Protein AF-A0A849W7Z6-F1 (afdb_monomer_lite)

Sequence (248 aa):
MQAETTIVISYNDYSCAWENYASALTIENSYRIGSNLAVYAARGRNSLTMAQVIHNGDWSCDPGAVENLRDGIVSRTGLTTNLLSAINPNTTVLDNVDLLILFGHDGFSFLQSGLNNIKAFLDRGGVIFADDCNANPNGTFASSWRSVIQSLYSVNFTDLTPDNPFFNTFYQLSGDNASFSSTGYGTEWGQNRLQGISVYTPTLEEGLQSWQVPEPASLVFLGMGILVSCCLFKKNVSYVSSKRFDKE

Radius of gyration: 23.51 Å; chains: 1; bounding box: 69×32×91 Å

Secondary structure (DSSP, 8-state):
--EEEEEEEESS-HHHHHTT-S-HHHHHHHHHHHHHHHHHHHTT-SEEEEEEBP-SS-TTSSTTHHHHHHHHHHHHH--EEEEPPPB-TTT---TT-SEEEEEESS-----HHHHHHHHHHHHTT-EEEEEETT--TTSHHHHHHHHHHHHHHS---EEPPTT-GGGGSSS---S--SS-SSSS---SS--PPPEEEEEE-S---TTS-----PPPTHHHHHHHHHHHHHHHS-S-------------

pLDDT: mean 81.25, std 22.68, range [29.19, 98.62]

Foldseek 3Di:
DDFAFFEKEALFQLLCLLLVVAPPLLVVLSLLLLLLLQLSLCLPPLEFEEAEEDWPAAFCPRVCNVVSSQVSNCVQPVRHYHYDYHDYLQPDACVRHSEYETEHAAATEHDPSSLVRVLVCVLQRRHYYYYYNQSDCPGNNVVNVQVSCCVNPVDGWDFDDQPRVSCQSADNASQALPDSDNRHNHGPRYSDGMTTGTDDHDDDPPPSDDDPRPPHCVVVVVVVVVVVVVVVPPDDDDDDDDDDDDDD

Structure (mmCIF, N/CA/C/O backbone):
data_AF-A0A849W7Z6-F1
#
_entry.id   AF-A0A849W7Z6-F1
#
loop_
_atom_site.group_PDB
_atom_site.id
_atom_site.type_symbol
_atom_site.label_atom_id
_atom_site.label_alt_id
_atom_site.label_comp_id
_atom_site.label_asym_id
_atom_site.label_entity_id
_atom_site.label_seq_id
_atom_site.pdbx_PDB_ins_code
_atom_site.Cartn_x
_atom_site.Cartn_y
_atom_site.Cartn_z
_atom_site.occupancy
_atom_site.B_iso_or_equiv
_atom_site.auth_seq_id
_atom_site.auth_comp_id
_atom_site.auth_asym_id
_atom_site.auth_atom_id
_atom_site.pdbx_PDB_model_num
ATOM 1 N N . MET A 1 1 ? -13.996 -20.147 9.262 1.00 36.97 1 MET A N 1
ATOM 2 C CA . MET A 1 1 ? -12.810 -19.267 9.262 1.00 36.97 1 MET A CA 1
ATOM 3 C C . MET A 1 1 ? -12.475 -18.986 7.809 1.00 36.97 1 MET A C 1
ATOM 5 O O . MET A 1 1 ? -12.213 -19.946 7.096 1.00 36.97 1 MET A O 1
ATOM 9 N N . GLN A 1 2 ? -12.591 -17.743 7.344 1.00 45.25 2 GLN A N 1
ATOM 10 C CA . GLN A 1 2 ? -12.105 -17.359 6.014 1.00 45.25 2 GLN A CA 1
ATOM 11 C C . GLN A 1 2 ? -10.745 -16.686 6.205 1.00 45.25 2 GLN A C 1
ATOM 13 O O . GLN A 1 2 ? -10.594 -15.840 7.080 1.00 45.25 2 GLN A O 1
ATOM 18 N N . ALA A 1 3 ? -9.744 -17.145 5.459 1.00 48.12 3 ALA A N 1
ATOM 19 C CA . ALA A 1 3 ? -8.454 -16.482 5.385 1.00 48.12 3 ALA A CA 1
ATOM 20 C C . ALA A 1 3 ? -8.607 -15.279 4.458 1.00 48.12 3 ALA A C 1
ATOM 22 O O . ALA A 1 3 ? -8.934 -15.450 3.286 1.00 48.12 3 ALA A O 1
ATOM 23 N N . GLU A 1 4 ? -8.372 -14.081 4.976 1.00 66.38 4 GLU A N 1
ATOM 24 C CA . GLU A 1 4 ? -8.320 -12.874 4.160 1.00 66.38 4 GLU A CA 1
ATOM 25 C C . GLU A 1 4 ? -6.857 -12.471 4.001 1.00 66.38 4 GLU A C 1
ATOM 27 O O . GLU A 1 4 ? -6.089 -12.420 4.966 1.00 66.38 4 GLU A O 1
ATOM 32 N N . THR A 1 5 ? -6.444 -12.227 2.757 1.00 65.00 5 THR A N 1
ATOM 33 C CA . THR A 1 5 ? -5.129 -11.651 2.472 1.00 65.00 5 THR A CA 1
ATOM 34 C C . THR A 1 5 ? -5.075 -10.284 3.126 1.00 65.00 5 THR A C 1
ATOM 36 O O . THR A 1 5 ? -5.872 -9.424 2.786 1.00 65.00 5 THR A O 1
ATOM 39 N N . THR A 1 6 ? -4.190 -10.093 4.096 1.00 77.31 6 THR A N 1
ATOM 40 C CA . THR A 1 6 ? -4.176 -8.868 4.912 1.00 77.31 6 THR A CA 1
ATOM 41 C C . THR A 1 6 ? -2.834 -8.143 4.812 1.00 77.31 6 THR A C 1
ATOM 43 O O . THR A 1 6 ? -2.698 -7.003 5.241 1.00 77.31 6 THR A O 1
ATOM 46 N N . ILE A 1 7 ? -1.835 -8.777 4.191 1.00 80.50 7 ILE A N 1
ATOM 47 C CA . ILE A 1 7 ? -0.540 -8.165 3.906 1.00 80.50 7 ILE A CA 1
ATOM 48 C C . ILE A 1 7 ? -0.171 -8.449 2.464 1.00 80.50 7 ILE A C 1
ATOM 50 O O . ILE A 1 7 ? -0.185 -9.607 2.043 1.00 80.50 7 ILE A O 1
ATOM 54 N N . VAL A 1 8 ? 0.211 -7.395 1.754 1.00 88.88 8 VAL A N 1
ATOM 55 C CA . VAL A 1 8 ? 0.751 -7.448 0.399 1.00 88.88 8 VAL A CA 1
ATOM 56 C C . VAL A 1 8 ? 2.087 -6.712 0.396 1.00 88.88 8 VAL A C 1
ATOM 58 O O . VAL A 1 8 ? 2.187 -5.611 0.933 1.00 88.88 8 VAL A O 1
ATOM 61 N N . ILE A 1 9 ? 3.115 -7.321 -0.188 1.00 91.50 9 ILE A N 1
ATOM 62 C CA . ILE A 1 9 ? 4.375 -6.669 -0.532 1.00 91.50 9 ILE A CA 1
ATOM 63 C C . ILE A 1 9 ? 4.546 -6.632 -2.052 1.00 91.50 9 ILE A C 1
ATOM 65 O O . ILE A 1 9 ? 4.306 -7.618 -2.756 1.00 91.50 9 ILE A O 1
ATOM 69 N N . SER A 1 10 ? 4.973 -5.473 -2.529 1.00 92.88 10 SER A N 1
ATOM 70 C CA . SER A 1 10 ? 5.356 -5.172 -3.896 1.00 92.88 10 SER A CA 1
ATOM 71 C C . SER A 1 10 ? 6.864 -4.938 -3.993 1.00 92.88 10 SER A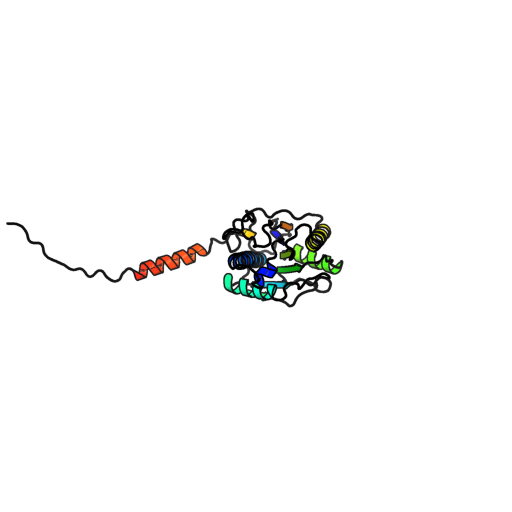 C 1
ATOM 73 O O . SER A 1 10 ? 7.490 -4.411 -3.075 1.00 92.88 10 SER A O 1
ATOM 75 N N . TYR A 1 11 ? 7.426 -5.319 -5.140 1.00 92.56 11 TYR A N 1
ATOM 76 C CA . TYR A 1 11 ? 8.800 -5.018 -5.555 1.00 92.56 11 TYR A CA 1
ATOM 77 C C . TYR A 1 11 ? 8.793 -4.328 -6.922 1.00 92.56 11 TYR A C 1
ATOM 79 O O . TYR A 1 11 ? 9.603 -4.653 -7.794 1.00 92.56 11 TYR A O 1
ATOM 87 N N . ASN A 1 12 ? 7.786 -3.483 -7.143 1.00 92.38 12 ASN A N 1
ATOM 88 C CA . ASN A 1 12 ? 7.512 -2.865 -8.433 1.00 92.38 12 ASN A CA 1
ATOM 89 C C . ASN A 1 12 ? 7.576 -1.334 -8.389 1.00 92.38 12 ASN A C 1
ATOM 91 O O . ASN A 1 12 ? 7.405 -0.735 -9.443 1.00 92.38 12 ASN A O 1
ATOM 95 N N . ASP A 1 13 ? 7.845 -0.710 -7.240 1.00 93.50 13 ASP A N 1
ATOM 96 C CA . ASP A 1 13 ? 8.013 0.747 -7.138 1.00 93.50 13 ASP A CA 1
ATOM 97 C C . ASP A 1 13 ? 6.775 1.520 -7.655 1.00 93.50 13 ASP A C 1
ATOM 99 O O . ASP A 1 13 ? 6.800 2.339 -8.578 1.00 93.50 13 ASP A O 1
ATOM 103 N N . TYR A 1 14 ? 5.617 1.164 -7.096 1.00 94.88 14 TYR A N 1
ATOM 104 C CA . TYR A 1 14 ? 4.353 1.850 -7.345 1.00 94.88 14 TYR A CA 1
ATOM 105 C C . TYR A 1 14 ? 4.326 3.257 -6.761 1.00 94.88 14 TYR A C 1
ATOM 107 O O . TYR A 1 14 ? 3.616 4.106 -7.305 1.00 94.88 14 TYR A O 1
ATOM 115 N N . SER A 1 15 ? 5.059 3.512 -5.677 1.00 95.81 15 SER A N 1
ATOM 116 C CA . SER A 1 15 ? 5.128 4.834 -5.057 1.00 95.81 15 SER A CA 1
ATOM 117 C C . SER A 1 15 ? 5.666 5.892 -6.027 1.00 95.81 15 SER A C 1
ATOM 119 O O . SER A 1 15 ? 4.977 6.897 -6.233 1.00 95.81 15 SER A O 1
ATOM 121 N N . CYS A 1 16 ? 6.756 5.615 -6.756 1.00 94.88 16 CYS A N 1
ATOM 122 C CA . CYS A 1 16 ? 7.243 6.488 -7.835 1.00 94.88 16 CYS A CA 1
ATOM 123 C C . CYS A 1 16 ? 6.178 6.740 -8.917 1.00 94.88 16 CYS A C 1
ATOM 125 O O . CYS A 1 16 ? 5.998 7.855 -9.422 1.00 94.88 16 CYS A O 1
ATOM 127 N N . ALA A 1 17 ? 5.423 5.702 -9.287 1.00 94.44 17 ALA A N 1
ATOM 128 C CA . ALA A 1 17 ? 4.359 5.830 -10.278 1.00 94.44 17 ALA A CA 1
ATOM 129 C C . ALA A 1 17 ? 3.192 6.703 -9.787 1.00 94.44 17 ALA A C 1
ATOM 131 O O . ALA A 1 17 ? 2.612 7.451 -10.579 1.00 94.44 17 ALA A O 1
ATOM 132 N N . TRP A 1 18 ? 2.850 6.648 -8.499 1.00 96.56 18 TRP A N 1
ATOM 133 C CA . TRP A 1 18 ? 1.831 7.519 -7.907 1.00 96.56 18 TRP A CA 1
ATOM 134 C C . TRP A 1 18 ? 2.272 8.985 -7.834 1.00 96.56 18 TRP A C 1
ATOM 136 O O . TRP A 1 18 ? 1.417 9.869 -7.838 1.00 96.56 18 TRP A O 1
ATOM 146 N N . GLU A 1 19 ? 3.571 9.280 -7.875 1.00 95.19 19 GLU A N 1
ATOM 147 C CA . GLU A 1 19 ? 4.093 10.645 -8.057 1.00 95.19 19 GLU A CA 1
ATOM 148 C C . GLU A 1 19 ? 4.140 11.109 -9.525 1.00 95.19 19 GLU A C 1
ATOM 150 O O . GLU A 1 19 ? 4.514 12.244 -9.818 1.00 95.19 19 GLU A O 1
ATOM 155 N N . ASN A 1 20 ? 3.645 10.285 -10.456 1.00 91.50 20 ASN A N 1
ATOM 156 C CA . ASN A 1 20 ? 3.662 10.509 -11.905 1.00 91.50 20 ASN A CA 1
ATOM 157 C C . ASN A 1 20 ? 5.068 10.491 -12.527 1.00 91.50 20 ASN A C 1
ATOM 159 O O . ASN A 1 20 ? 5.278 11.070 -13.595 1.00 91.50 20 ASN A O 1
ATOM 163 N N . TYR A 1 21 ? 6.015 9.781 -11.913 1.00 89.31 21 TYR A N 1
ATOM 164 C CA . TYR A 1 21 ? 7.363 9.598 -12.455 1.00 89.31 21 TYR A CA 1
ATOM 165 C C . TYR A 1 21 ? 7.491 8.376 -13.371 1.00 89.31 21 TYR A C 1
ATOM 167 O O . TYR A 1 21 ? 8.548 7.767 -13.423 1.00 89.31 21 TYR A O 1
ATOM 175 N N . ALA A 1 22 ? 6.445 8.012 -14.118 1.00 91.38 22 ALA A N 1
ATOM 176 C CA . ALA A 1 22 ? 6.445 6.819 -14.966 1.00 91.38 22 ALA A CA 1
ATOM 177 C C . ALA A 1 22 ? 5.717 7.037 -16.298 1.00 91.38 22 ALA A C 1
ATOM 179 O O . ALA A 1 22 ? 5.048 8.051 -16.517 1.00 91.38 22 ALA A O 1
ATOM 180 N N . SER A 1 23 ? 5.776 6.047 -17.188 1.00 91.50 23 SER A N 1
ATOM 181 C CA . SER A 1 23 ? 4.895 6.015 -18.356 1.00 91.50 23 SER A CA 1
ATOM 182 C C . SER A 1 23 ? 3.409 5.952 -17.966 1.00 91.50 23 SER A C 1
ATOM 184 O O . SER A 1 23 ? 3.030 5.436 -16.915 1.00 91.50 23 SER A O 1
ATOM 186 N N . ALA A 1 24 ? 2.531 6.427 -18.856 1.00 92.31 24 ALA A N 1
ATOM 187 C CA . ALA A 1 24 ? 1.084 6.449 -18.616 1.00 92.31 24 ALA A CA 1
ATOM 188 C C . ALA A 1 24 ? 0.493 5.063 -18.290 1.00 92.31 24 ALA A C 1
ATOM 190 O O . ALA A 1 24 ? -0.449 4.964 -17.508 1.00 92.31 24 ALA A O 1
ATOM 191 N N . LEU A 1 25 ? 1.053 3.995 -18.872 1.00 90.69 25 LEU A N 1
ATOM 192 C CA . LEU A 1 25 ? 0.627 2.627 -18.579 1.00 90.69 25 LEU A CA 1
ATOM 193 C C . LEU A 1 25 ? 1.028 2.206 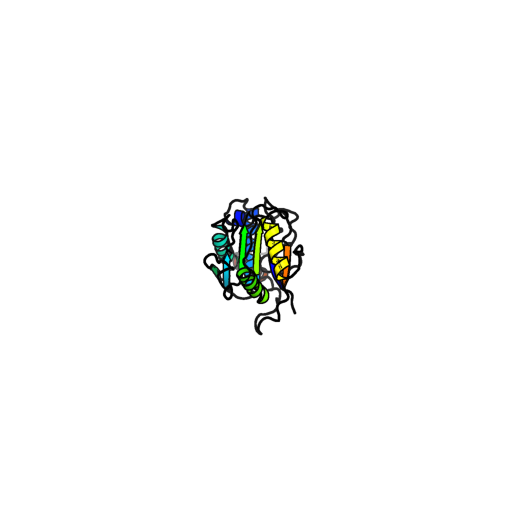-17.160 1.00 90.69 25 LEU A C 1
ATOM 195 O O . LEU A 1 25 ? 0.194 1.656 -16.446 1.00 90.69 25 LEU A O 1
ATOM 199 N N . THR A 1 26 ? 2.265 2.499 -16.743 1.00 91.81 26 THR A N 1
ATOM 200 C CA . THR A 1 26 ? 2.723 2.258 -15.369 1.00 91.81 26 THR A CA 1
ATOM 201 C C . THR A 1 26 ? 1.828 2.999 -14.380 1.00 91.81 26 THR A C 1
ATOM 203 O O . THR A 1 26 ? 1.266 2.369 -13.494 1.00 91.81 26 THR A O 1
ATOM 206 N N . ILE A 1 27 ? 1.610 4.303 -14.587 1.00 94.06 27 ILE A N 1
ATOM 207 C CA . ILE A 1 27 ? 0.754 5.132 -13.724 1.00 94.06 27 ILE A CA 1
ATOM 208 C C . ILE A 1 27 ? -0.643 4.512 -13.575 1.00 94.06 27 ILE A C 1
ATOM 210 O O . ILE A 1 27 ? -1.143 4.351 -12.460 1.00 94.06 27 ILE A O 1
ATOM 214 N N . GLU A 1 28 ? -1.279 4.132 -14.685 1.00 92.88 28 GLU A N 1
ATOM 215 C CA . GLU A 1 28 ? -2.620 3.549 -14.636 1.00 92.88 28 GLU A CA 1
ATOM 216 C C . GLU A 1 28 ? -2.642 2.182 -13.937 1.00 92.88 28 GLU A C 1
ATOM 218 O O . GLU A 1 28 ? -3.513 1.936 -13.102 1.00 92.88 28 GLU A O 1
ATOM 223 N N . ASN A 1 29 ? -1.669 1.308 -14.201 1.00 91.94 29 ASN A N 1
ATOM 224 C CA . ASN A 1 29 ? -1.560 0.018 -13.516 1.00 91.94 29 ASN A CA 1
ATOM 225 C C . ASN A 1 29 ? -1.392 0.190 -11.997 1.00 91.94 29 ASN A C 1
ATOM 227 O O . ASN A 1 29 ? -2.075 -0.490 -11.224 1.00 91.94 29 ASN A O 1
ATOM 231 N N . SER A 1 30 ? -0.563 1.143 -11.565 1.00 94.19 30 SER A N 1
ATOM 232 C CA . SER A 1 30 ? -0.360 1.476 -10.152 1.00 94.19 30 SER A CA 1
ATOM 233 C C . SER A 1 30 ? -1.655 1.938 -9.489 1.00 94.19 30 SER A C 1
ATOM 235 O O . SER A 1 30 ? -1.994 1.495 -8.389 1.00 94.19 30 SER A O 1
ATOM 237 N N . TYR A 1 31 ? -2.433 2.802 -10.148 1.00 96.06 31 TYR A N 1
ATOM 238 C CA . TYR A 1 31 ? -3.723 3.237 -9.607 1.00 96.06 31 TYR A CA 1
ATOM 239 C C . TYR A 1 31 ? -4.764 2.118 -9.556 1.00 96.06 31 TYR A C 1
ATOM 241 O O . TYR A 1 31 ? -5.586 2.102 -8.637 1.00 96.06 31 TYR A O 1
ATOM 249 N N . ARG A 1 32 ? -4.740 1.163 -10.492 1.00 94.50 32 ARG A N 1
ATOM 250 C CA . ARG A 1 32 ? -5.641 0.001 -10.458 1.00 94.50 32 ARG A CA 1
ATOM 251 C C . ARG A 1 32 ? -5.331 -0.922 -9.282 1.00 94.50 32 ARG A C 1
ATOM 253 O O . ARG A 1 32 ? -6.260 -1.335 -8.590 1.00 94.50 32 ARG A O 1
ATOM 260 N N . ILE A 1 33 ? -4.049 -1.167 -9.002 1.00 93.81 33 ILE A N 1
ATOM 261 C CA . ILE A 1 33 ? -3.602 -1.888 -7.799 1.00 93.81 33 ILE A CA 1
ATOM 262 C C . ILE A 1 33 ? -4.030 -1.160 -6.526 1.00 93.81 33 ILE A C 1
ATOM 264 O O . ILE A 1 33 ? -4.678 -1.759 -5.668 1.00 93.81 33 ILE A O 1
ATOM 268 N N . GLY A 1 34 ? -3.751 0.142 -6.439 1.00 95.81 34 GLY A N 1
ATOM 269 C CA . GLY A 1 34 ? -4.147 0.966 -5.298 1.00 95.81 34 GLY A CA 1
ATOM 270 C C . GLY A 1 34 ? -5.665 1.002 -5.069 1.00 95.81 34 GLY A C 1
ATOM 271 O O . GLY A 1 34 ? -6.128 0.930 -3.933 1.00 95.81 34 GLY A O 1
ATOM 272 N N . SER A 1 35 ? -6.457 1.033 -6.144 1.00 96.69 35 SER A N 1
ATOM 273 C CA . SER A 1 35 ? -7.924 1.008 -6.070 1.00 96.69 35 SER A CA 1
ATOM 274 C C . SER A 1 35 ? -8.453 -0.340 -5.584 1.00 96.69 35 SER A C 1
ATOM 276 O O . SER A 1 35 ? -9.300 -0.378 -4.693 1.00 96.69 35 SER A O 1
ATOM 278 N N . ASN A 1 36 ? -7.937 -1.451 -6.121 1.00 94.94 36 ASN A N 1
ATOM 279 C CA . ASN A 1 36 ? -8.310 -2.788 -5.657 1.00 94.94 36 ASN A CA 1
ATOM 280 C C . ASN A 1 36 ? -7.959 -2.985 -4.180 1.00 94.94 36 ASN A C 1
ATOM 282 O O . ASN A 1 36 ? -8.780 -3.508 -3.432 1.00 94.94 36 ASN A O 1
ATOM 286 N N . LEU A 1 37 ? -6.782 -2.518 -3.754 1.00 94.50 37 LEU A N 1
ATOM 287 C CA . LEU A 1 37 ? -6.329 -2.553 -2.364 1.00 94.50 37 LEU A CA 1
ATOM 288 C C . LEU A 1 37 ? -7.283 -1.800 -1.435 1.00 94.50 37 LEU A C 1
ATOM 290 O O . LEU A 1 37 ? -7.696 -2.331 -0.406 1.00 94.50 37 LEU A O 1
ATOM 294 N N . ALA A 1 38 ? -7.653 -0.580 -1.815 1.00 96.12 38 ALA A N 1
ATOM 295 C CA . ALA A 1 38 ? -8.545 0.274 -1.046 1.00 96.12 38 ALA A CA 1
ATOM 296 C C . ALA A 1 38 ? -9.946 -0.332 -0.903 1.00 96.12 38 ALA A C 1
ATOM 298 O O . ALA A 1 38 ? -10.457 -0.470 0.207 1.00 96.12 38 ALA A O 1
ATOM 299 N N . VAL A 1 39 ? -10.553 -0.760 -2.012 1.00 95.25 39 VAL A N 1
ATOM 300 C CA . VAL A 1 39 ? -11.880 -1.394 -1.988 1.00 95.25 39 VAL A CA 1
ATOM 301 C C . VAL A 1 39 ? -11.833 -2.716 -1.214 1.00 95.25 39 VAL A C 1
ATOM 303 O O . VAL A 1 39 ? -12.767 -3.039 -0.479 1.00 95.25 39 VAL A O 1
ATOM 306 N N . TYR A 1 40 ? -10.722 -3.449 -1.306 1.00 92.56 40 TYR A N 1
ATOM 307 C CA . TYR A 1 40 ? -10.522 -4.679 -0.550 1.00 92.56 40 TYR A CA 1
ATOM 308 C C . TYR A 1 40 ? -10.445 -4.403 0.960 1.00 92.56 40 TYR A C 1
ATOM 310 O O . TYR A 1 40 ? -11.152 -5.042 1.738 1.00 92.56 40 TYR A O 1
ATOM 318 N N . ALA A 1 41 ? -9.674 -3.396 1.380 1.00 93.62 41 ALA A N 1
ATOM 319 C CA . ALA A 1 41 ? -9.577 -2.966 2.778 1.00 93.62 41 ALA A CA 1
ATOM 320 C C . ALA A 1 41 ? -10.894 -2.377 3.325 1.00 93.62 41 ALA A C 1
ATOM 322 O O . ALA A 1 41 ? -11.209 -2.523 4.510 1.00 93.62 41 ALA A O 1
ATOM 323 N N . ALA A 1 42 ? -11.709 -1.755 2.468 1.00 93.31 42 ALA A N 1
ATOM 324 C CA . ALA A 1 42 ? -13.025 -1.249 2.847 1.00 93.31 42 ALA A CA 1
ATOM 325 C C . ALA A 1 42 ? -14.021 -2.370 3.183 1.00 93.31 42 ALA A C 1
ATOM 327 O O . ALA A 1 42 ? -14.937 -2.137 3.972 1.00 93.31 42 ALA A O 1
ATOM 328 N N . ARG A 1 43 ? -13.838 -3.591 2.654 1.00 88.62 43 ARG A N 1
ATOM 329 C CA . ARG A 1 43 ? -14.656 -4.775 2.995 1.00 88.62 43 ARG A CA 1
ATOM 330 C C . ARG A 1 43 ? -16.162 -4.518 2.833 1.00 88.62 43 ARG A C 1
ATOM 332 O O . ARG A 1 43 ? -16.958 -4.763 3.735 1.00 88.62 43 ARG A O 1
ATOM 339 N N . GLY A 1 44 ? -16.542 -3.934 1.696 1.00 88.31 44 GLY A N 1
ATOM 340 C CA . GLY A 1 44 ? -17.935 -3.593 1.375 1.00 88.31 44 GLY A CA 1
ATOM 341 C C . GLY A 1 44 ? -18.459 -2.297 2.008 1.00 88.31 44 GLY A C 1
ATOM 342 O O . GLY A 1 44 ? -19.575 -1.882 1.696 1.00 88.31 44 GLY A O 1
ATOM 343 N N . ARG A 1 45 ? -17.675 -1.619 2.857 1.00 92.44 45 ARG A N 1
ATOM 344 C CA . ARG A 1 45 ? -18.008 -0.270 3.339 1.00 92.44 45 ARG A CA 1
ATOM 345 C C . ARG A 1 45 ? -17.850 0.761 2.220 1.00 92.44 45 ARG A C 1
ATOM 347 O O . ARG A 1 45 ? -17.067 0.587 1.291 1.00 92.44 45 ARG A O 1
ATOM 354 N N . ASN A 1 46 ? -18.573 1.872 2.342 1.00 95.00 46 ASN A N 1
ATOM 355 C CA . ASN A 1 46 ? -18.478 3.021 1.435 1.00 95.00 46 ASN A CA 1
ATOM 356 C C . ASN A 1 46 ? -17.392 4.034 1.842 1.00 95.00 46 ASN A C 1
ATOM 358 O O . ASN A 1 46 ? -17.235 5.071 1.189 1.00 95.00 46 ASN A O 1
ATOM 362 N N . SER A 1 47 ? -16.651 3.744 2.910 1.00 96.50 47 SER A N 1
ATOM 363 C CA . SER A 1 47 ? -15.521 4.537 3.360 1.00 96.50 47 SER A CA 1
ATOM 364 C C . SER A 1 47 ? -14.422 3.668 3.964 1.00 96.50 47 SER A C 1
ATOM 366 O O . SER A 1 47 ? -14.676 2.550 4.419 1.00 96.50 47 SER A O 1
ATOM 368 N N . LEU A 1 48 ? -13.202 4.202 3.967 1.00 97.06 48 LEU A N 1
ATOM 369 C CA . LEU A 1 48 ? -12.066 3.648 4.699 1.00 97.06 48 LEU A CA 1
ATOM 370 C C . LEU A 1 48 ? -11.167 4.767 5.225 1.00 97.06 48 LEU A C 1
ATOM 372 O O . LEU A 1 48 ? -11.134 5.870 4.672 1.00 97.06 48 LEU A O 1
ATOM 376 N N . THR A 1 49 ? -10.400 4.459 6.262 1.00 98.44 49 THR A N 1
ATOM 377 C CA . THR A 1 49 ? -9.318 5.298 6.774 1.00 98.44 49 THR A CA 1
ATOM 378 C C . THR A 1 49 ? -7.964 4.671 6.464 1.00 98.44 49 THR A C 1
ATOM 380 O O . THR A 1 49 ? -7.723 3.504 6.777 1.00 98.44 49 THR A O 1
ATOM 383 N N . MET A 1 50 ? -7.066 5.454 5.868 1.00 98.44 50 MET A N 1
ATOM 384 C CA . MET A 1 50 ? -5.707 5.037 5.540 1.00 98.44 50 MET A CA 1
ATOM 385 C C . MET A 1 50 ? -4.648 5.955 6.147 1.00 98.44 50 MET A C 1
ATOM 387 O O . MET A 1 50 ? -4.918 7.117 6.452 1.00 98.44 50 MET A O 1
ATOM 391 N N . ALA A 1 51 ? -3.435 5.430 6.312 1.00 98.44 51 ALA A N 1
ATOM 392 C CA . ALA A 1 51 ? -2.279 6.200 6.763 1.00 98.44 51 ALA A CA 1
ATOM 393 C C . ALA A 1 51 ? -0.968 5.632 6.204 1.00 98.44 51 ALA A C 1
ATOM 395 O O . ALA A 1 51 ? -0.846 4.424 5.987 1.00 98.44 51 ALA A O 1
ATOM 396 N N . GLN A 1 52 ? 0.029 6.500 6.026 1.00 98.56 52 GLN A N 1
ATOM 397 C CA . GLN A 1 52 ? 1.410 6.084 5.778 1.00 98.56 52 GLN A CA 1
ATOM 398 C C . GLN A 1 52 ? 2.090 5.685 7.089 1.00 98.56 52 GLN A C 1
ATOM 400 O O . GLN A 1 52 ? 1.878 6.320 8.125 1.00 98.56 52 GLN A O 1
ATOM 405 N N . VAL A 1 53 ? 2.925 4.654 7.047 1.00 98.56 53 VAL A N 1
ATOM 406 C 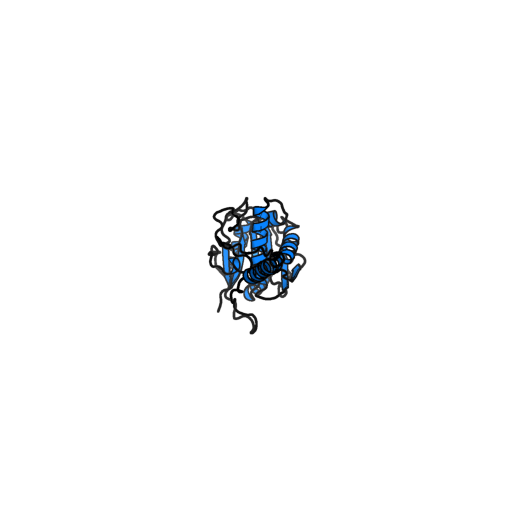CA . VAL A 1 53 ? 3.693 4.174 8.196 1.00 98.56 53 VAL A CA 1
ATOM 407 C C . VAL A 1 53 ? 5.040 4.884 8.279 1.00 98.56 53 VAL A C 1
ATOM 409 O O . VAL A 1 53 ? 5.820 4.871 7.335 1.00 98.56 53 VAL A O 1
ATOM 412 N N . ILE A 1 54 ? 5.346 5.432 9.453 1.00 98.62 54 ILE A N 1
ATOM 413 C CA . ILE A 1 54 ? 6.673 5.936 9.812 1.00 98.62 54 ILE A CA 1
ATOM 414 C C . ILE A 1 54 ? 7.502 4.787 10.390 1.00 98.62 54 ILE A C 1
ATOM 416 O O . ILE A 1 54 ? 7.087 4.123 11.345 1.00 98.62 54 ILE A O 1
ATOM 420 N N . HIS A 1 55 ? 8.716 4.616 9.874 1.00 98.19 55 HIS A N 1
ATOM 421 C CA . HIS A 1 55 ? 9.751 3.749 10.435 1.00 98.19 55 HIS A CA 1
ATOM 422 C C . HIS A 1 55 ? 11.111 4.458 10.469 1.00 98.19 55 HIS A C 1
ATOM 424 O O . HIS A 1 55 ? 11.234 5.612 10.075 1.00 98.19 55 HIS A O 1
ATOM 430 N N . ASN A 1 56 ? 12.136 3.782 10.987 1.00 97.38 56 ASN A N 1
ATOM 431 C CA . ASN A 1 56 ? 13.483 4.337 11.170 1.00 97.38 56 ASN A CA 1
ATOM 432 C C . ASN A 1 56 ? 14.398 4.272 9.930 1.00 97.38 56 ASN A C 1
ATOM 434 O O . ASN A 1 56 ? 15.482 4.842 9.981 1.00 97.38 56 ASN A O 1
ATOM 438 N N . GLY A 1 57 ? 13.999 3.574 8.863 1.00 97.00 57 GLY A N 1
ATOM 439 C CA . GLY A 1 57 ? 14.586 3.717 7.517 1.00 97.00 57 GLY A CA 1
ATOM 440 C C . GLY A 1 57 ? 14.015 4.906 6.720 1.00 97.00 57 GLY A C 1
ATOM 441 O O . GLY A 1 57 ? 13.414 5.813 7.296 1.00 97.00 57 GLY A O 1
ATOM 442 N N . ASP A 1 58 ? 14.136 4.860 5.393 1.00 96.75 58 ASP A N 1
ATOM 443 C CA . ASP A 1 58 ? 13.629 5.881 4.459 1.00 96.75 58 ASP A CA 1
ATOM 444 C C . ASP A 1 58 ? 12.124 5.733 4.156 1.00 96.75 58 ASP A C 1
ATOM 446 O O . ASP A 1 58 ? 11.721 5.258 3.098 1.00 96.75 58 ASP A O 1
ATOM 450 N N . TRP A 1 59 ? 11.278 6.082 5.127 1.00 97.19 59 TRP A N 1
ATOM 451 C CA . TRP A 1 59 ? 9.822 5.864 5.060 1.00 97.19 59 TRP A CA 1
ATOM 452 C C . TRP A 1 59 ? 9.063 6.846 4.148 1.00 97.19 59 TRP A C 1
ATOM 454 O O . TRP A 1 59 ? 7.904 6.595 3.816 1.00 97.19 59 TRP A O 1
ATOM 464 N N . SER A 1 60 ? 9.685 7.975 3.785 1.00 96.31 60 SER A N 1
ATOM 465 C CA . SER A 1 60 ? 9.082 9.089 3.030 1.00 96.31 60 SER A CA 1
ATOM 466 C C . SER A 1 60 ? 9.859 9.389 1.742 1.00 96.31 60 SER A C 1
ATOM 468 O O . SER A 1 60 ? 10.017 10.552 1.370 1.00 96.31 60 SER A O 1
ATOM 470 N N . CYS A 1 61 ? 10.349 8.339 1.087 1.00 95.44 61 CYS A N 1
ATOM 471 C CA . CYS A 1 61 ? 11.041 8.389 -0.201 1.00 95.44 61 CYS A CA 1
ATOM 472 C C . CYS A 1 61 ? 10.237 9.100 -1.300 1.00 95.44 61 CYS A C 1
ATOM 474 O O . CYS A 1 61 ? 10.819 9.887 -2.040 1.00 95.44 61 CYS A O 1
ATOM 476 N N . ASP A 1 62 ? 8.915 8.890 -1.325 1.00 96.00 62 ASP A N 1
ATOM 477 C CA . ASP A 1 62 ? 7.971 9.499 -2.276 1.00 96.00 62 ASP A CA 1
ATOM 478 C C . ASP A 1 62 ? 6.869 10.276 -1.518 1.00 96.00 62 ASP A C 1
ATOM 480 O O . ASP A 1 62 ? 5.785 9.738 -1.245 1.00 96.00 62 ASP A O 1
ATOM 484 N N . PRO A 1 63 ? 7.129 11.525 -1.080 1.00 94.88 63 PRO A N 1
ATOM 485 C CA . PRO A 1 63 ? 6.264 12.249 -0.142 1.00 94.88 63 PRO A CA 1
ATOM 486 C C . PRO A 1 63 ? 4.829 12.502 -0.630 1.00 94.88 63 PRO A C 1
ATOM 488 O O . PRO A 1 63 ? 3.913 12.592 0.185 1.00 94.88 63 PRO A O 1
ATOM 491 N N . GLY A 1 64 ? 4.618 12.639 -1.940 1.00 97.06 64 GLY A N 1
ATOM 492 C CA . GLY A 1 64 ? 3.315 12.887 -2.558 1.00 97.06 64 GLY A CA 1
ATOM 493 C C . GLY A 1 64 ? 2.542 11.617 -2.918 1.00 97.06 64 GLY A C 1
ATOM 494 O O . GLY A 1 64 ? 1.348 11.692 -3.220 1.00 97.06 64 GLY A O 1
ATOM 495 N N . ALA A 1 65 ? 3.177 10.441 -2.868 1.00 97.81 65 ALA A N 1
ATOM 496 C CA . ALA A 1 65 ? 2.590 9.197 -3.363 1.00 97.81 65 ALA A CA 1
ATOM 497 C C . ALA A 1 65 ? 1.278 8.829 -2.652 1.00 97.81 65 ALA A C 1
ATOM 499 O O . ALA A 1 65 ? 0.309 8.443 -3.305 1.00 97.81 65 ALA A O 1
ATOM 500 N N . VAL A 1 66 ? 1.208 8.970 -1.323 1.00 98.06 66 VAL A N 1
ATOM 501 C CA . VAL A 1 66 ? 0.024 8.561 -0.543 1.00 98.06 66 VAL A CA 1
ATOM 502 C C . VAL A 1 66 ? -1.159 9.515 -0.744 1.00 98.06 66 VAL A C 1
ATOM 504 O O . VAL A 1 66 ? -2.304 9.063 -0.820 1.00 98.06 66 VAL A O 1
ATOM 507 N N . GLU A 1 67 ? -0.902 10.818 -0.882 1.00 98.31 67 GLU A N 1
ATOM 508 C CA . GLU A 1 67 ? -1.943 11.808 -1.191 1.00 98.31 67 GLU A CA 1
ATOM 509 C C . GLU A 1 67 ? -2.507 11.588 -2.600 1.00 98.31 67 GLU A C 1
ATOM 511 O O . GLU A 1 67 ? -3.726 11.496 -2.775 1.00 98.31 67 GLU A O 1
ATOM 516 N N . ASN A 1 68 ? -1.624 11.394 -3.584 1.00 98.50 68 ASN A N 1
ATOM 517 C CA . ASN A 1 68 ? -2.013 11.095 -4.960 1.00 98.50 68 ASN A CA 1
ATOM 518 C C . ASN A 1 68 ? -2.775 9.771 -5.057 1.00 98.50 68 ASN A C 1
ATOM 520 O O . ASN A 1 68 ? -3.805 9.697 -5.728 1.00 98.50 68 ASN A O 1
ATOM 524 N N . LEU A 1 69 ? -2.320 8.731 -4.351 1.00 98.50 69 LEU A N 1
ATOM 525 C CA . LEU A 1 69 ? -3.026 7.457 -4.255 1.00 98.50 69 LEU A CA 1
ATOM 526 C C . LEU A 1 69 ? -4.439 7.658 -3.696 1.00 98.50 69 LEU A C 1
ATOM 528 O O . LEU A 1 69 ? -5.395 7.155 -4.287 1.00 98.50 69 LEU A O 1
ATOM 532 N N . ARG A 1 70 ? -4.599 8.420 -2.605 1.00 98.50 70 ARG A N 1
ATOM 533 C CA . ARG A 1 70 ? -5.916 8.725 -2.025 1.00 98.50 70 ARG A CA 1
ATOM 534 C C . ARG A 1 70 ? -6.830 9.390 -3.051 1.00 98.50 70 ARG A C 1
ATOM 536 O O . ARG A 1 70 ? -7.951 8.920 -3.253 1.00 98.50 70 ARG A O 1
ATOM 543 N N . ASP A 1 71 ? -6.370 10.451 -3.706 1.00 98.44 71 ASP A N 1
ATOM 544 C CA . ASP A 1 71 ? -7.149 11.175 -4.722 1.00 98.44 71 ASP A CA 1
ATOM 545 C C . ASP A 1 71 ? -7.489 10.269 -5.919 1.00 98.44 71 ASP A C 1
ATOM 547 O O . ASP A 1 71 ? -8.610 10.274 -6.448 1.00 98.44 71 ASP A O 1
ATOM 551 N N . GLY A 1 72 ? -6.539 9.420 -6.311 1.00 98.06 72 GLY A N 1
ATOM 552 C CA . GLY A 1 72 ? -6.698 8.414 -7.350 1.00 98.06 72 GLY A CA 1
ATOM 553 C C . GLY A 1 72 ? -7.759 7.369 -7.014 1.00 98.06 72 GLY A C 1
ATOM 554 O O . GLY A 1 72 ? -8.575 7.050 -7.877 1.00 98.06 72 GLY A O 1
ATOM 555 N N . ILE A 1 73 ? -7.798 6.882 -5.770 1.00 98.25 73 ILE A N 1
ATOM 556 C CA . ILE A 1 73 ? -8.832 5.962 -5.276 1.00 98.25 73 ILE A CA 1
ATOM 557 C C . ILE A 1 73 ? -10.201 6.640 -5.332 1.00 98.25 73 ILE A C 1
ATOM 559 O O . ILE A 1 73 ? -11.133 6.079 -5.911 1.00 98.25 73 ILE A O 1
ATOM 563 N N . VAL A 1 74 ? -10.331 7.844 -4.761 1.00 98.19 74 VAL A N 1
ATOM 564 C CA . VAL A 1 74 ? -11.612 8.569 -4.685 1.00 98.19 74 VAL A CA 1
ATOM 565 C C . VAL A 1 74 ? -12.175 8.810 -6.085 1.00 98.19 74 VAL A C 1
ATOM 567 O O . VAL A 1 74 ? -13.332 8.487 -6.350 1.00 98.19 74 VAL A O 1
ATOM 570 N N . SER A 1 75 ? -11.350 9.323 -7.000 1.00 98.00 75 SER A N 1
ATOM 571 C CA . SER A 1 75 ? -11.771 9.642 -8.370 1.00 98.00 75 SER A CA 1
ATOM 572 C C . SER A 1 75 ? -12.172 8.415 -9.195 1.00 98.00 75 SER A C 1
ATOM 574 O O . SER A 1 75 ? -13.047 8.521 -10.053 1.00 98.00 75 SER A O 1
ATOM 576 N N . ARG A 1 76 ? -11.563 7.252 -8.939 1.00 97.31 76 ARG A N 1
ATOM 577 C CA . ARG A 1 76 ? -11.811 6.016 -9.700 1.00 97.31 76 ARG A CA 1
ATOM 578 C C . ARG A 1 76 ? -12.956 5.180 -9.153 1.00 97.31 76 ARG A C 1
ATOM 580 O O . ARG A 1 76 ? -13.684 4.568 -9.928 1.00 97.31 76 ARG A O 1
ATOM 587 N N . THR A 1 77 ? -13.098 5.132 -7.834 1.00 97.25 77 THR A N 1
ATOM 588 C CA . THR A 1 77 ? -13.987 4.176 -7.157 1.00 97.25 77 THR A CA 1
ATOM 589 C C . THR A 1 77 ? -15.223 4.829 -6.543 1.00 97.25 77 THR A C 1
ATOM 591 O O . THR A 1 77 ? -16.207 4.143 -6.283 1.00 97.25 77 THR A O 1
ATOM 594 N N . GLY A 1 78 ? -15.184 6.141 -6.279 1.00 96.81 78 GLY A N 1
ATOM 595 C CA . GLY A 1 78 ? -16.199 6.831 -5.476 1.00 96.81 78 GLY A CA 1
ATOM 596 C C . GLY A 1 78 ? -16.159 6.485 -3.979 1.00 96.81 78 GLY A C 1
ATOM 597 O O . GLY A 1 78 ? -17.014 6.947 -3.225 1.00 96.81 78 GLY A O 1
ATOM 598 N N . LEU A 1 79 ? -15.184 5.686 -3.536 1.00 97.19 79 LEU A N 1
ATOM 599 C CA . LEU A 1 79 ? -14.982 5.320 -2.139 1.00 97.19 79 LEU A CA 1
ATOM 600 C C . LEU A 1 79 ? -14.528 6.540 -1.337 1.00 97.19 79 LEU A C 1
ATOM 602 O O . LEU A 1 79 ? -13.593 7.239 -1.727 1.00 97.19 79 LEU A O 1
ATOM 606 N N . THR A 1 80 ? -15.181 6.800 -0.203 1.00 98.25 80 THR A N 1
ATOM 607 C CA . THR A 1 80 ? -14.764 7.894 0.679 1.00 98.25 80 THR A CA 1
ATOM 608 C C . THR A 1 80 ? -13.498 7.487 1.425 1.00 98.25 80 THR A C 1
ATOM 610 O O . THR A 1 80 ? -13.551 6.695 2.363 1.00 98.25 80 THR A O 1
ATOM 613 N N . THR A 1 81 ? -12.358 8.046 1.032 1.00 98.38 81 THR A N 1
ATOM 614 C CA . THR A 1 81 ? -11.059 7.680 1.607 1.00 98.38 81 THR A CA 1
ATOM 615 C C . THR A 1 81 ? -10.530 8.795 2.503 1.00 98.38 81 THR A C 1
ATOM 617 O O . THR A 1 81 ? -10.112 9.853 2.026 1.00 98.38 81 THR A O 1
ATOM 620 N N . ASN A 1 82 ? -10.546 8.556 3.814 1.00 98.38 82 ASN A N 1
ATOM 621 C CA . ASN A 1 82 ? -9.959 9.445 4.808 1.00 98.38 82 ASN A CA 1
ATOM 622 C C . ASN A 1 82 ? -8.460 9.146 4.952 1.00 98.38 82 ASN A C 1
ATOM 624 O O . ASN A 1 82 ? -8.089 8.018 5.267 1.00 98.38 82 ASN A O 1
ATOM 628 N N . LEU A 1 83 ? -7.604 10.145 4.739 1.00 98.44 83 LEU A N 1
ATOM 629 C CA . LEU A 1 83 ? -6.157 10.019 4.915 1.00 98.44 83 LEU A CA 1
ATOM 630 C C . LEU A 1 83 ? -5.741 10.714 6.211 1.00 98.44 83 LEU A C 1
ATOM 632 O O . LEU A 1 83 ? -5.948 11.917 6.369 1.00 98.44 83 LEU A O 1
ATOM 636 N N . LEU A 1 84 ? -5.160 9.951 7.134 1.00 98.19 84 LEU A N 1
ATOM 637 C CA . LEU A 1 84 ? -4.546 10.492 8.343 1.00 98.19 84 LEU A CA 1
ATOM 638 C C . LEU A 1 84 ? -3.127 10.988 8.049 1.00 98.19 84 LEU A C 1
ATOM 640 O O . LEU A 1 84 ? -2.487 10.555 7.090 1.00 98.19 84 LEU A O 1
ATOM 644 N N . SER A 1 85 ? -2.601 11.844 8.927 1.00 97.38 85 SER A N 1
ATOM 645 C CA . SER A 1 85 ? -1.160 12.118 8.971 1.00 97.38 85 SER A CA 1
ATOM 646 C C . SER A 1 85 ? -0.372 10.820 9.168 1.00 97.38 85 SER A C 1
ATOM 648 O O . SER A 1 85 ? -0.881 9.886 9.785 1.00 97.38 85 SER A O 1
ATOM 650 N N . ALA A 1 86 ? 0.870 10.775 8.680 1.00 98.06 86 ALA A N 1
ATOM 651 C CA . ALA A 1 86 ? 1.732 9.604 8.819 1.00 98.06 86 ALA A CA 1
ATOM 652 C C . ALA A 1 86 ? 1.848 9.150 10.289 1.00 98.06 86 ALA A C 1
ATOM 654 O O . ALA A 1 86 ? 2.003 9.964 11.204 1.00 98.06 86 ALA A O 1
ATOM 655 N N . ILE A 1 87 ? 1.754 7.839 10.516 1.00 98.19 87 ILE A N 1
ATOM 656 C CA . ILE A 1 87 ? 1.638 7.229 11.843 1.00 98.19 87 ILE A CA 1
ATOM 657 C C . ILE A 1 87 ? 2.887 6.417 12.156 1.00 98.19 87 ILE A C 1
ATOM 659 O O . ILE A 1 87 ? 3.299 5.570 11.370 1.00 98.19 87 ILE A O 1
ATOM 663 N N . ASN A 1 88 ? 3.444 6.604 13.353 1.00 98.44 88 ASN A N 1
ATOM 664 C CA . ASN A 1 88 ? 4.486 5.733 13.889 1.00 98.44 88 ASN A CA 1
ATOM 665 C C . ASN A 1 88 ? 3.858 4.610 14.739 1.00 98.44 88 ASN A C 1
ATOM 667 O O . ASN A 1 88 ? 3.362 4.895 15.839 1.00 98.44 88 ASN A O 1
ATOM 671 N N . PRO A 1 89 ? 3.908 3.335 14.300 1.00 98.06 89 PRO A N 1
ATOM 672 C CA . PRO A 1 89 ? 3.325 2.225 15.049 1.00 98.06 89 PRO A CA 1
ATOM 673 C C . PRO A 1 89 ? 3.961 2.039 16.427 1.00 98.06 89 PRO A C 1
ATOM 675 O O . PRO A 1 89 ? 3.311 1.532 17.334 1.00 98.06 89 PRO A O 1
ATOM 678 N N . ASN A 1 90 ? 5.210 2.478 16.624 1.00 98.12 90 ASN A N 1
ATOM 679 C CA . ASN A 1 90 ? 5.901 2.347 17.909 1.00 98.12 90 ASN A CA 1
ATOM 680 C C . ASN A 1 90 ? 5.242 3.156 19.035 1.00 98.12 90 ASN A C 1
ATOM 682 O O . ASN A 1 90 ? 5.436 2.818 20.205 1.00 98.12 90 ASN A O 1
ATOM 686 N N . THR A 1 91 ? 4.496 4.211 18.695 1.00 97.38 91 THR A N 1
ATOM 687 C CA . THR A 1 91 ? 3.919 5.166 19.655 1.00 97.38 91 THR A CA 1
ATOM 688 C C . THR A 1 91 ? 2.407 5.334 19.530 1.00 97.38 91 THR A C 1
ATOM 690 O O . THR A 1 91 ? 1.804 5.952 20.403 1.00 97.38 91 THR A O 1
ATOM 693 N N . THR A 1 92 ? 1.788 4.801 18.475 1.00 95.62 92 THR A N 1
ATOM 694 C CA . THR A 1 92 ? 0.380 5.060 18.144 1.00 95.62 92 THR A CA 1
ATOM 695 C C . THR A 1 92 ? -0.365 3.750 17.922 1.00 95.62 92 THR A C 1
ATOM 697 O O . THR A 1 92 ? 0.071 2.914 17.130 1.00 95.62 92 THR A O 1
ATOM 700 N N . VAL A 1 93 ? -1.494 3.572 18.614 1.00 91.44 93 VAL A N 1
ATOM 701 C CA . VAL A 1 93 ? -2.421 2.459 18.359 1.00 91.44 93 VAL A CA 1
ATOM 702 C C . VAL A 1 93 ? -3.168 2.687 17.047 1.00 91.44 93 VAL A C 1
ATOM 704 O O . VAL A 1 93 ? -3.421 3.822 16.652 1.00 91.44 93 VAL A O 1
ATOM 707 N N . LEU A 1 94 ? -3.515 1.606 16.354 1.00 94.94 94 LEU A N 1
ATOM 708 C CA . LEU A 1 94 ? -3.947 1.671 14.956 1.00 94.94 94 LEU A CA 1
ATOM 709 C C . LEU A 1 94 ? -5.465 1.528 14.772 1.00 94.94 94 LEU A C 1
ATOM 711 O O . LEU A 1 94 ? -5.905 1.356 13.644 1.00 94.94 94 LEU A O 1
ATOM 715 N N . ASP A 1 95 ? -6.256 1.545 15.846 1.00 88.88 95 ASP A N 1
ATOM 716 C CA . ASP A 1 95 ? -7.632 1.008 15.903 1.00 88.88 95 ASP A CA 1
ATOM 717 C C . ASP A 1 95 ? -8.608 1.555 14.855 1.00 88.88 95 ASP A C 1
ATOM 719 O O . ASP A 1 95 ? -9.452 0.809 14.371 1.00 88.88 95 ASP A O 1
ATOM 723 N N . ASN A 1 96 ? -8.447 2.815 14.446 1.00 89.62 96 ASN A N 1
ATOM 724 C CA . ASN A 1 96 ? -9.313 3.476 13.462 1.00 89.62 96 ASN A CA 1
ATOM 725 C C . ASN A 1 96 ? -8.718 3.502 12.045 1.00 89.62 96 ASN A C 1
ATOM 727 O O . ASN A 1 96 ? -9.094 4.348 11.237 1.00 89.62 96 ASN A O 1
ATOM 731 N N . VAL A 1 97 ? -7.747 2.635 11.760 1.00 96.38 97 VAL A N 1
ATOM 732 C CA . VAL A 1 97 ? -7.115 2.513 10.444 1.00 96.38 97 VAL A CA 1
ATOM 733 C C . VAL A 1 97 ? -7.540 1.198 9.805 1.00 96.38 97 VAL A C 1
ATOM 735 O O . VAL A 1 97 ? -7.529 0.154 10.459 1.00 96.38 97 VAL A O 1
ATOM 738 N N . ASP A 1 98 ? -7.866 1.266 8.518 1.00 96.12 98 ASP A N 1
ATOM 739 C CA . ASP A 1 98 ? -8.269 0.133 7.685 1.00 96.12 98 ASP A CA 1
ATOM 740 C C . ASP A 1 98 ? -7.142 -0.309 6.745 1.00 96.12 98 ASP A C 1
ATOM 742 O O . ASP A 1 98 ? -6.948 -1.504 6.515 1.00 96.12 98 ASP A O 1
ATOM 746 N N . LEU A 1 99 ? -6.385 0.661 6.219 1.00 97.81 99 LEU A N 1
ATOM 747 C CA . LEU A 1 99 ? -5.303 0.446 5.263 1.00 97.81 99 LEU A CA 1
ATOM 748 C C . LEU A 1 99 ? -4.039 1.205 5.674 1.00 97.81 99 LEU A C 1
ATOM 750 O O . LEU A 1 99 ? -4.035 2.430 5.773 1.00 97.81 99 LEU A O 1
ATOM 754 N N . LEU A 1 100 ? -2.941 0.484 5.858 1.00 98.31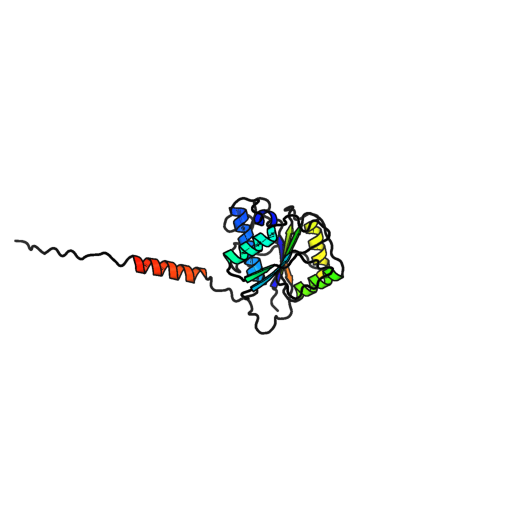 100 LEU A N 1
ATOM 755 C CA . LEU A 1 100 ? -1.623 1.075 6.039 1.00 98.31 100 LEU A CA 1
ATOM 756 C C . LEU A 1 100 ? -0.789 0.935 4.776 1.00 98.31 100 LEU A C 1
ATOM 758 O O . LEU A 1 100 ? -0.745 -0.126 4.152 1.00 98.31 100 LEU A O 1
ATOM 762 N N . ILE A 1 101 ? -0.096 2.016 4.451 1.00 98.31 101 ILE A N 1
ATOM 763 C CA . ILE A 1 101 ? 0.832 2.100 3.335 1.00 98.31 101 ILE A CA 1
ATOM 764 C C . ILE A 1 101 ? 2.252 2.230 3.890 1.00 98.31 101 ILE A C 1
ATOM 766 O O . ILE A 1 101 ? 2.507 3.066 4.757 1.00 98.31 101 ILE A O 1
ATOM 770 N N . LEU A 1 102 ? 3.165 1.388 3.419 1.00 98.00 102 LEU A N 1
ATOM 771 C CA . LEU A 1 102 ? 4.549 1.305 3.879 1.00 98.00 102 LEU A CA 1
ATOM 772 C C . LEU A 1 102 ? 5.485 1.332 2.666 1.00 98.00 102 LEU A C 1
ATOM 774 O O . LEU A 1 102 ? 5.397 0.446 1.826 1.00 98.00 102 LEU A O 1
ATOM 778 N N . PHE A 1 103 ? 6.396 2.297 2.590 1.00 96.25 103 PHE A N 1
ATOM 779 C CA . PHE A 1 103 ? 7.373 2.422 1.500 1.00 96.25 103 PHE A CA 1
ATOM 780 C C . PHE A 1 103 ? 8.784 2.487 2.057 1.00 96.25 103 PHE A C 1
ATOM 782 O O . PHE A 1 103 ? 8.954 2.862 3.216 1.00 96.25 103 PHE A O 1
ATOM 789 N N . GLY A 1 104 ? 9.788 2.192 1.239 1.00 96.88 104 GLY A N 1
ATOM 790 C CA . GLY A 1 104 ? 11.144 2.594 1.571 1.00 96.88 104 GLY A CA 1
ATOM 791 C C . GLY A 1 104 ? 12.241 1.970 0.732 1.00 96.88 104 GLY A C 1
ATOM 792 O O . GLY A 1 104 ? 12.070 0.929 0.098 1.00 96.88 104 GLY A O 1
ATOM 793 N N . HIS A 1 105 ? 13.407 2.611 0.798 1.00 95.75 105 HIS A N 1
ATOM 794 C CA . HIS A 1 105 ? 14.643 2.099 0.213 1.00 95.75 105 HIS A CA 1
ATOM 795 C C . HIS A 1 105 ? 15.479 1.291 1.213 1.00 95.75 105 HIS A C 1
ATOM 797 O O . HIS A 1 105 ? 16.130 0.308 0.852 1.00 95.75 105 HIS A O 1
ATOM 803 N N . ASP A 1 106 ? 15.469 1.710 2.477 1.00 97.56 106 ASP A N 1
ATOM 804 C CA . ASP A 1 106 ? 16.396 1.219 3.491 1.00 97.56 106 ASP A CA 1
ATOM 805 C C . ASP A 1 106 ? 15.811 0.117 4.376 1.00 97.56 106 ASP A C 1
ATOM 807 O O . ASP A 1 106 ? 14.600 -0.033 4.553 1.00 97.56 106 ASP A O 1
ATOM 811 N N . GLY A 1 107 ? 16.714 -0.628 5.015 1.00 97.81 107 GLY A N 1
ATOM 812 C CA . GLY A 1 107 ? 16.344 -1.524 6.101 1.00 97.81 107 GLY A CA 1
ATOM 813 C C . GLY A 1 107 ? 15.760 -0.741 7.278 1.00 97.81 107 GLY A C 1
ATOM 814 O O . GLY A 1 107 ? 16.255 0.319 7.657 1.00 97.81 107 GLY A O 1
ATOM 815 N N . PHE A 1 108 ? 14.720 -1.295 7.886 1.00 98.50 108 PHE A N 1
ATOM 816 C CA . PHE A 1 108 ? 14.025 -0.715 9.028 1.00 98.50 108 PHE A CA 1
ATOM 817 C C . PHE A 1 108 ? 13.722 -1.763 10.104 1.00 98.50 108 PHE A C 1
ATOM 819 O O . PHE A 1 108 ? 13.878 -2.973 9.906 1.00 98.50 108 PHE A O 1
ATOM 826 N N . SER A 1 109 ? 13.277 -1.292 11.262 1.00 97.75 109 SER A N 1
ATOM 827 C CA . SER A 1 109 ? 12.793 -2.113 12.364 1.00 97.75 109 SER A CA 1
ATOM 828 C C . SER A 1 109 ? 11.719 -1.382 13.172 1.00 97.75 109 SER A C 1
ATOM 830 O O . SER A 1 109 ? 11.656 -0.153 13.210 1.00 97.75 109 SER A O 1
ATOM 832 N N . PHE A 1 110 ? 10.873 -2.157 13.849 1.00 98.19 110 PHE A N 1
ATOM 833 C CA . PHE A 1 110 ? 9.916 -1.646 14.828 1.00 98.19 110 PHE A CA 1
ATOM 834 C C . PHE A 1 110 ? 10.331 -2.062 16.239 1.00 98.19 110 PHE A C 1
ATOM 836 O O . PHE A 1 110 ? 10.949 -3.108 16.442 1.00 98.19 110 PHE A O 1
ATOM 843 N N . LEU A 1 111 ? 9.969 -1.243 17.224 1.00 98.25 111 LEU A N 1
ATOM 844 C CA . LEU A 1 111 ? 10.029 -1.621 18.631 1.00 98.25 111 LEU A CA 1
ATOM 845 C C . LEU A 1 111 ? 8.981 -2.701 18.917 1.00 98.25 111 LEU A C 1
ATOM 847 O O . LEU A 1 111 ? 8.014 -2.863 18.172 1.00 98.25 111 LEU A O 1
ATOM 851 N N . GLN A 1 112 ? 9.110 -3.382 20.057 1.00 97.81 112 GLN A N 1
ATOM 852 C CA . GLN A 1 112 ? 8.120 -4.378 20.473 1.00 97.81 112 GLN A CA 1
ATOM 853 C C . GLN A 1 112 ? 6.701 -3.790 20.569 1.00 97.81 112 GLN A C 1
ATOM 855 O O . GLN A 1 112 ? 5.738 -4.463 20.213 1.00 97.81 112 GLN A O 1
ATOM 860 N N . SER A 1 113 ? 6.557 -2.528 20.993 1.00 97.56 113 SER A N 1
ATOM 861 C CA . SER A 1 113 ? 5.265 -1.828 20.985 1.00 97.56 113 SER A CA 1
ATOM 862 C C . SER A 1 113 ? 4.695 -1.685 19.572 1.00 97.56 113 SER A C 1
ATOM 864 O O . SER A 1 113 ? 3.514 -1.944 19.367 1.00 97.56 113 SER A O 1
ATOM 866 N N . GLY A 1 114 ? 5.538 -1.346 18.592 1.00 97.88 114 GLY A N 1
ATOM 867 C CA . GLY A 1 114 ? 5.146 -1.255 17.188 1.00 97.88 114 GLY A CA 1
ATOM 868 C C . GLY A 1 114 ? 4.724 -2.598 16.615 1.00 97.88 114 GLY A C 1
ATOM 869 O O . GLY A 1 114 ? 3.669 -2.685 15.996 1.00 97.88 114 GLY A O 1
ATOM 870 N N . LEU A 1 115 ? 5.483 -3.659 16.896 1.00 97.50 115 LEU A N 1
ATOM 871 C CA . LEU A 1 115 ? 5.113 -5.021 16.505 1.00 97.50 115 LEU A CA 1
ATOM 872 C C . LEU A 1 115 ? 3.763 -5.438 17.106 1.00 97.50 115 LEU A C 1
ATOM 874 O O . LEU A 1 115 ? 2.924 -5.984 16.395 1.00 97.50 115 LEU A O 1
ATOM 878 N N . ASN A 1 116 ? 3.520 -5.129 18.382 1.00 96.31 116 ASN A N 1
ATOM 879 C CA . ASN A 1 116 ? 2.245 -5.422 19.038 1.00 96.31 116 ASN A CA 1
ATOM 880 C C . ASN A 1 116 ? 1.079 -4.649 18.397 1.00 96.31 116 ASN A C 1
ATOM 882 O O . ASN A 1 116 ? 0.028 -5.236 18.148 1.00 96.31 116 ASN A O 1
ATOM 886 N N . ASN A 1 117 ? 1.269 -3.364 18.086 1.00 97.19 117 ASN A N 1
ATOM 887 C CA . ASN A 1 117 ? 0.250 -2.539 17.434 1.00 97.19 117 ASN A CA 1
ATOM 888 C C . ASN A 1 117 ? -0.050 -3.027 16.010 1.00 97.19 117 ASN A C 1
ATOM 890 O O . ASN A 1 117 ? -1.217 -3.157 15.643 1.00 97.19 117 ASN A O 1
ATOM 894 N N . ILE A 1 118 ? 0.986 -3.349 15.228 1.00 96.44 118 ILE A N 1
ATOM 895 C CA . ILE A 1 118 ? 0.844 -3.921 13.881 1.00 96.44 118 ILE A CA 1
ATOM 896 C C . ILE A 1 118 ? 0.112 -5.261 13.956 1.00 96.44 118 ILE A C 1
ATOM 898 O O . ILE A 1 118 ? -0.826 -5.489 13.200 1.00 96.44 118 ILE A O 1
ATOM 902 N N . LYS A 1 119 ? 0.478 -6.134 14.900 1.00 93.50 119 LYS A N 1
ATOM 903 C CA . LYS A 1 119 ? -0.206 -7.414 15.087 1.00 93.50 119 LYS A CA 1
ATOM 904 C C . LYS A 1 119 ? -1.683 -7.233 15.425 1.00 93.50 119 LYS A C 1
ATOM 906 O O . LYS A 1 119 ? -2.519 -7.863 14.792 1.00 93.50 119 LYS A O 1
ATOM 911 N N . ALA A 1 120 ? -2.014 -6.346 16.363 1.00 91.62 120 ALA A N 1
ATOM 912 C CA . ALA A 1 120 ? -3.402 -6.050 16.712 1.00 91.62 120 ALA A CA 1
ATOM 913 C C . ALA A 1 120 ? -4.197 -5.463 15.530 1.00 91.62 120 ALA A C 1
ATOM 915 O O . ALA A 1 120 ? -5.384 -5.750 15.395 1.00 91.62 120 ALA A O 1
ATOM 916 N N . PHE A 1 121 ? -3.550 -4.668 14.669 1.00 93.62 121 PHE A N 1
ATOM 917 C CA . PHE A 1 121 ? -4.122 -4.157 13.418 1.00 93.62 121 PHE A CA 1
ATOM 918 C C . PHE A 1 121 ? -4.452 -5.271 12.428 1.00 93.62 121 PHE A C 1
ATOM 920 O O . PHE A 1 121 ? -5.580 -5.362 11.948 1.00 93.62 121 PHE A O 1
ATOM 927 N N . LEU A 1 122 ? -3.491 -6.148 12.165 1.00 91.69 122 LEU A N 1
ATOM 928 C CA . LEU A 1 122 ? -3.642 -7.251 11.223 1.00 91.69 122 LEU A CA 1
ATOM 929 C C . LEU A 1 122 ? -4.646 -8.300 11.730 1.00 91.69 122 LEU A C 1
ATOM 931 O O . LEU A 1 122 ? -5.498 -8.756 10.973 1.00 91.69 122 LEU A O 1
ATOM 935 N N . ASP A 1 123 ? -4.599 -8.636 13.023 1.00 87.44 123 ASP A N 1
ATOM 936 C CA . ASP A 1 123 ? -5.447 -9.664 13.642 1.00 87.44 123 ASP A CA 1
ATOM 937 C C . ASP A 1 123 ? -6.943 -9.283 13.655 1.00 87.44 123 ASP A C 1
ATOM 939 O O . ASP A 1 123 ? -7.793 -10.171 13.739 1.00 87.44 123 ASP A O 1
ATOM 943 N N . ARG A 1 124 ? -7.287 -7.991 13.526 1.00 86.19 124 ARG A N 1
ATOM 944 C CA . ARG A 1 124 ? -8.679 -7.523 13.353 1.00 86.19 124 ARG A CA 1
ATOM 945 C C . ARG A 1 124 ? -9.084 -7.273 11.895 1.00 86.19 124 ARG A C 1
ATOM 947 O O . ARG A 1 124 ? -10.169 -6.754 11.650 1.00 86.19 124 ARG A O 1
ATOM 954 N N . GLY A 1 125 ? -8.222 -7.606 10.934 1.00 86.00 125 GLY A N 1
ATOM 955 C CA . GLY A 1 125 ? -8.504 -7.469 9.504 1.00 86.00 125 GLY A CA 1
ATOM 956 C C . GLY A 1 125 ? -8.001 -6.181 8.844 1.00 86.00 125 GLY A C 1
ATOM 957 O O . GLY A 1 125 ? -8.403 -5.867 7.722 1.00 86.00 125 GLY A O 1
ATOM 958 N N . GLY A 1 126 ? -7.118 -5.429 9.499 1.00 92.25 126 GLY A N 1
ATOM 959 C CA . GLY A 1 126 ? -6.421 -4.321 8.853 1.00 92.25 126 GLY A CA 1
ATOM 960 C C . GLY A 1 126 ? -5.516 -4.809 7.716 1.00 92.25 126 GLY A C 1
ATOM 961 O O . GLY A 1 126 ? -4.912 -5.881 7.806 1.00 92.25 126 GLY A O 1
ATOM 962 N N . VAL A 1 127 ? -5.408 -4.021 6.646 1.00 95.12 127 VAL A N 1
ATOM 963 C CA . VAL A 1 127 ? -4.592 -4.354 5.469 1.00 95.12 127 VAL A CA 1
ATOM 964 C C . VAL A 1 127 ? -3.306 -3.530 5.443 1.00 95.12 127 VAL A C 1
ATOM 966 O O . VAL A 1 127 ? -3.350 -2.318 5.628 1.00 95.12 127 VAL A O 1
ATOM 969 N N . ILE A 1 128 ? -2.156 -4.161 5.191 1.00 97.25 128 ILE A N 1
ATOM 970 C CA . ILE A 1 128 ? -0.888 -3.459 4.925 1.00 97.25 128 ILE A CA 1
ATOM 971 C C . ILE A 1 128 ? -0.464 -3.698 3.483 1.00 97.25 128 ILE A C 1
ATOM 973 O O . ILE A 1 128 ? -0.359 -4.846 3.047 1.00 97.25 128 ILE A O 1
ATOM 977 N N . PHE A 1 129 ? -0.156 -2.614 2.781 1.00 97.62 129 PHE A N 1
ATOM 978 C CA . PHE A 1 129 ? 0.549 -2.647 1.510 1.00 97.62 129 PHE A CA 1
ATOM 979 C C . PHE A 1 129 ? 1.948 -2.070 1.683 1.00 97.62 129 PHE A C 1
ATOM 981 O O . PHE A 1 129 ? 2.102 -0.896 2.021 1.00 97.62 129 PHE A O 1
ATOM 988 N N . ALA A 1 130 ? 2.949 -2.919 1.479 1.00 97.81 130 ALA A N 1
ATOM 989 C CA . ALA A 1 130 ? 4.353 -2.551 1.491 1.00 97.81 130 ALA A CA 1
ATOM 990 C C . ALA A 1 130 ? 4.891 -2.477 0.058 1.00 97.81 130 ALA A C 1
ATOM 992 O O . ALA A 1 130 ? 4.641 -3.392 -0.722 1.00 97.81 130 ALA A O 1
ATOM 993 N N . ASP A 1 131 ? 5.650 -1.444 -0.282 1.00 97.25 131 ASP A N 1
ATOM 994 C CA . ASP A 1 131 ? 6.281 -1.293 -1.594 1.00 97.25 131 ASP A CA 1
ATOM 995 C C . ASP A 1 131 ? 7.779 -1.030 -1.428 1.00 97.25 131 ASP A C 1
ATOM 997 O O . ASP A 1 131 ? 8.178 -0.099 -0.729 1.00 97.25 131 ASP A O 1
ATOM 1001 N N . ASP A 1 132 ? 8.604 -1.899 -2.013 1.00 96.00 132 ASP A N 1
ATOM 1002 C CA . ASP A 1 132 ? 10.055 -1.715 -2.055 1.00 96.00 132 ASP A CA 1
ATOM 1003 C C . ASP A 1 132 ? 10.420 -0.797 -3.223 1.00 96.00 132 ASP A C 1
ATOM 1005 O O . ASP A 1 132 ? 10.372 -1.208 -4.390 1.00 96.00 132 ASP A O 1
ATOM 1009 N N . CYS A 1 133 ? 10.823 0.427 -2.893 1.00 94.31 133 CYS A N 1
ATOM 1010 C CA . CYS A 1 133 ? 11.133 1.480 -3.859 1.00 94.31 133 CYS A CA 1
ATOM 1011 C C . CYS A 1 133 ? 12.451 1.226 -4.617 1.00 94.31 133 CYS A C 1
ATOM 1013 O O . CYS A 1 133 ? 12.758 1.905 -5.585 1.00 94.31 133 CYS A O 1
ATOM 1015 N N . ASN A 1 134 ? 13.240 0.205 -4.245 1.00 92.56 134 ASN A N 1
ATOM 1016 C CA . ASN A 1 134 ? 14.394 -0.218 -5.051 1.00 92.56 134 ASN A CA 1
ATOM 1017 C C . ASN A 1 134 ? 14.030 -1.230 -6.149 1.00 92.56 134 ASN A C 1
ATOM 1019 O O . ASN A 1 134 ? 14.932 -1.727 -6.831 1.00 92.56 134 ASN A O 1
ATOM 1023 N N . ALA A 1 135 ? 12.762 -1.651 -6.241 1.00 90.50 135 ALA A N 1
ATOM 1024 C CA . ALA A 1 135 ? 12.324 -2.775 -7.071 1.00 90.50 135 ALA A CA 1
ATOM 1025 C C . ALA A 1 135 ? 13.168 -4.060 -6.862 1.00 90.50 135 ALA A C 1
ATOM 1027 O O . ALA A 1 135 ? 13.356 -4.870 -7.776 1.00 90.50 135 ALA A O 1
ATOM 1028 N N . ASN A 1 136 ? 13.703 -4.259 -5.648 1.00 92.25 136 ASN A N 1
ATOM 1029 C CA . ASN A 1 136 ? 14.666 -5.319 -5.350 1.00 92.25 136 ASN A CA 1
ATOM 1030 C C . ASN A 1 136 ? 14.129 -6.305 -4.298 1.00 92.25 136 ASN A C 1
ATOM 1032 O O . ASN A 1 136 ? 14.266 -6.064 -3.098 1.00 92.25 136 ASN A O 1
ATOM 1036 N N . PRO A 1 137 ? 13.635 -7.492 -4.696 1.00 90.75 137 PRO A N 1
ATOM 1037 C CA . PRO A 1 137 ? 13.122 -8.477 -3.747 1.00 90.75 137 PRO A CA 1
ATOM 1038 C C . PRO A 1 137 ? 14.178 -9.028 -2.780 1.00 90.75 137 PRO A C 1
ATOM 1040 O O . PRO A 1 137 ? 13.806 -9.668 -1.800 1.00 90.75 137 PRO A O 1
ATOM 1043 N N . ASN A 1 138 ? 15.472 -8.802 -3.012 1.00 94.44 138 ASN A N 1
ATOM 1044 C CA . ASN A 1 138 ? 16.563 -9.210 -2.120 1.00 94.44 138 ASN A CA 1
ATOM 1045 C C . ASN A 1 138 ? 17.197 -8.018 -1.377 1.00 94.44 138 ASN A C 1
ATOM 1047 O O . ASN A 1 138 ? 18.271 -8.159 -0.794 1.00 94.44 138 ASN A O 1
ATOM 1051 N N . GLY A 1 139 ? 16.552 -6.848 -1.419 1.00 94.94 139 GLY A N 1
ATOM 1052 C CA . GLY A 1 139 ? 17.008 -5.619 -0.780 1.00 94.94 139 GLY A CA 1
ATOM 1053 C C . GLY A 1 139 ? 16.882 -5.623 0.745 1.00 94.94 139 GLY A C 1
ATOM 1054 O O . GLY A 1 139 ? 16.345 -6.545 1.372 1.00 94.94 139 GLY A O 1
ATOM 1055 N N . THR A 1 140 ? 17.394 -4.557 1.356 1.00 97.12 140 THR A N 1
ATOM 1056 C CA . THR A 1 140 ? 17.353 -4.338 2.808 1.00 97.12 140 THR A CA 1
ATOM 1057 C C . THR A 1 140 ? 15.929 -4.076 3.295 1.00 97.12 140 THR A C 1
ATOM 1059 O O . THR A 1 140 ? 15.527 -4.689 4.284 1.00 97.12 140 THR A O 1
ATOM 1062 N N . PHE A 1 141 ? 15.140 -3.271 2.574 1.00 97.50 141 PHE A N 1
ATOM 1063 C CA . PHE A 1 141 ? 13.720 -3.053 2.866 1.00 97.50 141 PHE A CA 1
ATOM 1064 C C . PHE A 1 141 ? 12.928 -4.371 2.842 1.00 97.50 141 PHE A C 1
ATOM 1066 O O . PHE A 1 141 ? 12.332 -4.757 3.854 1.00 97.50 141 PHE A O 1
ATOM 1073 N N . ALA A 1 142 ? 13.003 -5.127 1.736 1.00 96.00 142 ALA A N 1
ATOM 1074 C CA . ALA A 1 142 ? 12.386 -6.449 1.617 1.00 96.00 142 ALA A CA 1
ATOM 1075 C C . ALA A 1 142 ? 12.773 -7.400 2.767 1.00 96.00 142 ALA A C 1
ATOM 1077 O O . ALA A 1 142 ? 11.923 -8.107 3.320 1.00 96.00 142 ALA A O 1
ATOM 1078 N N . SER A 1 143 ? 14.053 -7.416 3.150 1.00 96.75 143 SER A N 1
ATOM 1079 C CA . SER A 1 143 ? 14.568 -8.252 4.243 1.00 96.75 143 SER A CA 1
ATOM 1080 C C . SER A 1 143 ? 14.018 -7.836 5.612 1.00 96.75 143 SER A C 1
ATOM 1082 O O . SER A 1 143 ? 13.638 -8.695 6.415 1.00 96.75 143 SER A O 1
ATOM 1084 N N . SER A 1 144 ? 13.917 -6.531 5.872 1.00 97.75 144 SER A N 1
ATOM 1085 C CA . SER A 1 144 ? 13.296 -5.987 7.082 1.00 97.75 144 SER A CA 1
ATOM 1086 C C . SER A 1 144 ? 11.819 -6.353 7.175 1.00 97.75 144 SER A C 1
ATOM 1088 O O . SER A 1 144 ? 11.385 -6.862 8.211 1.00 97.75 144 SER A O 1
ATOM 1090 N N . TRP A 1 145 ? 11.052 -6.193 6.092 1.00 96.62 145 TRP A N 1
ATOM 1091 C CA . TRP A 1 145 ? 9.629 -6.530 6.110 1.00 96.62 145 TRP A CA 1
ATOM 1092 C C . TRP A 1 145 ? 9.380 -8.026 6.322 1.00 96.62 145 TRP A C 1
ATOM 1094 O O . TRP A 1 145 ? 8.559 -8.405 7.159 1.00 96.62 145 TRP A O 1
ATOM 1104 N N . ARG A 1 146 ? 10.157 -8.895 5.660 1.00 95.69 146 ARG A N 1
ATOM 1105 C CA . ARG A 1 146 ? 10.135 -10.347 5.926 1.00 95.69 146 ARG A CA 1
ATOM 1106 C C . ARG A 1 146 ? 10.423 -10.667 7.388 1.00 95.69 146 ARG A C 1
ATOM 1108 O O . ARG A 1 146 ? 9.732 -11.494 7.974 1.00 95.69 146 ARG A O 1
ATOM 1115 N N . SER A 1 147 ? 11.399 -9.990 7.991 1.00 96.25 147 SER A N 1
ATOM 1116 C CA . SER A 1 147 ? 11.754 -10.192 9.400 1.00 96.25 147 SER A CA 1
ATOM 1117 C C . SER A 1 147 ? 10.621 -9.780 10.346 1.00 96.25 147 SER A C 1
ATOM 1119 O O . SER A 1 147 ? 10.357 -10.481 11.326 1.00 96.25 147 SER A O 1
ATOM 1121 N N . VAL A 1 148 ? 9.906 -8.689 10.040 1.00 96.31 148 VAL A N 1
ATOM 1122 C CA . VAL A 1 148 ? 8.699 -8.284 10.780 1.00 96.31 148 VAL A CA 1
ATOM 1123 C C . VAL A 1 148 ? 7.639 -9.381 10.700 1.00 96.31 148 VAL A C 1
ATOM 1125 O O . VAL A 1 148 ? 7.176 -9.849 11.738 1.00 96.31 148 VAL A O 1
ATOM 1128 N N . ILE A 1 149 ? 7.302 -9.866 9.503 1.00 93.62 149 ILE A N 1
ATOM 1129 C CA . ILE A 1 149 ? 6.271 -10.903 9.340 1.00 93.62 149 ILE A CA 1
ATOM 1130 C C . ILE A 1 149 ? 6.661 -12.224 10.007 1.00 93.62 149 ILE A C 1
ATOM 1132 O O . ILE A 1 149 ? 5.843 -12.820 10.715 1.00 93.62 149 ILE A O 1
ATOM 1136 N N . GLN A 1 150 ? 7.918 -12.644 9.866 1.00 93.06 150 GLN A N 1
ATOM 1137 C CA . GLN A 1 150 ? 8.448 -13.815 10.560 1.00 93.06 150 GLN A CA 1
ATOM 1138 C C . GLN A 1 150 ? 8.314 -13.666 12.084 1.00 93.06 150 GLN A C 1
ATOM 1140 O O . GLN A 1 150 ? 7.963 -14.628 12.764 1.00 93.06 150 GLN A O 1
ATOM 1145 N N . SER A 1 151 ? 8.527 -12.465 12.625 1.00 93.50 151 SER A N 1
ATOM 1146 C CA . SER A 1 151 ? 8.386 -12.198 14.062 1.00 93.50 151 SER A CA 1
ATOM 1147 C C . SER A 1 151 ? 6.927 -12.229 14.529 1.00 93.50 151 SER A C 1
ATOM 1149 O O . SER A 1 151 ? 6.648 -12.693 15.631 1.00 93.50 151 SER A O 1
ATOM 1151 N N . LEU A 1 152 ? 5.990 -11.748 13.705 1.00 92.19 152 LEU A N 1
ATOM 1152 C CA . LEU A 1 152 ? 4.573 -11.656 14.071 1.00 92.19 152 LEU A CA 1
ATOM 1153 C C . LEU A 1 152 ? 3.813 -12.979 13.931 1.00 92.19 152 LEU A C 1
ATOM 1155 O O . LEU A 1 152 ? 2.928 -13.265 14.740 1.00 92.19 152 LEU A O 1
ATOM 1159 N N . TYR A 1 153 ? 4.137 -13.763 12.902 1.00 89.88 153 TYR A N 1
ATOM 1160 C CA . TYR A 1 153 ? 3.342 -14.928 12.499 1.00 89.88 153 TYR A CA 1
ATOM 1161 C C . TYR A 1 153 ? 4.165 -16.191 12.254 1.00 89.88 153 TYR A C 1
ATOM 1163 O O . TYR A 1 153 ? 3.584 -17.252 12.054 1.00 89.88 153 TYR A O 1
ATOM 1171 N N . SER A 1 154 ? 5.498 -16.112 12.288 1.00 92.38 154 SER A N 1
ATOM 1172 C CA . SER A 1 154 ? 6.383 -17.243 11.976 1.00 92.38 154 SER A CA 1
ATOM 1173 C C . SER A 1 154 ? 6.145 -17.856 10.588 1.00 92.38 154 SER A C 1
ATOM 1175 O O . SER A 1 154 ? 6.290 -19.064 10.405 1.00 92.38 154 SER A O 1
ATOM 1177 N N . VAL A 1 155 ? 5.784 -17.022 9.607 1.00 90.12 155 VAL A N 1
ATOM 1178 C CA . VAL A 1 155 ? 5.546 -17.417 8.211 1.00 90.12 155 VAL A CA 1
ATOM 1179 C C . VAL A 1 155 ? 6.360 -16.560 7.246 1.00 90.12 155 VAL A C 1
ATOM 1181 O O . VAL A 1 155 ? 6.752 -15.440 7.569 1.00 90.12 155 VAL A O 1
ATOM 1184 N N . ASN A 1 156 ? 6.545 -17.081 6.034 1.00 89.31 156 ASN A N 1
ATOM 1185 C CA . ASN A 1 156 ? 7.136 -16.357 4.915 1.00 89.31 156 ASN A CA 1
ATOM 1186 C C . ASN A 1 156 ? 6.053 -15.861 3.953 1.00 89.31 156 ASN A C 1
ATOM 1188 O O . ASN A 1 156 ? 4.982 -16.459 3.849 1.00 89.31 156 ASN A O 1
ATOM 1192 N N . PHE A 1 157 ? 6.370 -14.801 3.212 1.00 91.44 157 PHE A N 1
ATOM 1193 C CA . PHE A 1 157 ? 5.571 -14.376 2.069 1.00 91.44 157 PHE A CA 1
ATOM 1194 C C . PHE A 1 157 ? 5.518 -15.454 0.987 1.00 91.44 157 PHE A C 1
ATOM 1196 O O . PHE A 1 157 ? 6.508 -16.139 0.725 1.00 91.44 157 PHE A O 1
ATOM 1203 N N . THR A 1 158 ? 4.369 -15.550 0.325 1.00 91.25 158 THR A N 1
ATOM 1204 C CA . THR A 1 158 ? 4.177 -16.369 -0.874 1.00 91.25 158 THR A CA 1
ATOM 1205 C C . THR A 1 158 ? 3.621 -15.509 -1.992 1.00 91.25 158 THR A C 1
ATOM 1207 O O . THR A 1 158 ? 2.871 -14.572 -1.719 1.00 91.25 158 THR A O 1
ATOM 1210 N N . ASP A 1 159 ? 3.946 -15.840 -3.240 1.00 91.44 159 ASP A N 1
ATOM 1211 C CA . ASP A 1 159 ? 3.331 -15.194 -4.400 1.00 91.44 159 ASP A CA 1
ATOM 1212 C C . ASP A 1 159 ? 1.803 -15.250 -4.294 1.00 91.44 159 ASP A C 1
ATOM 1214 O O . ASP A 1 159 ? 1.224 -16.299 -3.993 1.00 91.44 159 ASP A O 1
ATOM 1218 N N . LEU A 1 160 ? 1.151 -14.117 -4.550 1.00 88.75 160 LEU A N 1
ATOM 1219 C CA . LEU A 1 160 ? -0.294 -14.086 -4.704 1.00 88.75 160 LEU A CA 1
ATOM 1220 C C . LEU A 1 160 ? -0.658 -14.798 -6.004 1.00 88.75 160 LEU A C 1
ATOM 1222 O O . LEU A 1 160 ? -0.126 -14.496 -7.074 1.00 88.75 160 LEU A O 1
ATOM 1226 N N . THR A 1 161 ? -1.567 -15.758 -5.904 1.00 88.00 161 THR A N 1
ATOM 1227 C CA . THR A 1 161 ? -2.080 -16.483 -7.059 1.00 88.00 161 THR A CA 1
ATOM 1228 C C . THR A 1 161 ? -3.108 -15.628 -7.813 1.00 88.00 161 THR A C 1
ATOM 1230 O O . THR A 1 161 ? -3.779 -14.797 -7.196 1.00 88.00 161 THR A O 1
ATOM 1233 N N . PRO A 1 162 ? -3.271 -15.807 -9.137 1.00 86.31 162 PRO A N 1
ATOM 1234 C CA . PRO A 1 162 ? -4.203 -15.001 -9.929 1.00 86.31 162 PRO A CA 1
ATOM 1235 C C . PRO A 1 162 ? -5.673 -15.021 -9.487 1.00 86.31 162 PRO A C 1
ATOM 1237 O O . PRO A 1 162 ? -6.423 -14.093 -9.774 1.00 86.31 162 PRO A O 1
ATOM 1240 N N . ASP A 1 163 ? -6.089 -16.075 -8.791 1.00 85.62 163 ASP A N 1
ATOM 1241 C CA . ASP A 1 163 ? -7.423 -16.240 -8.213 1.00 85.62 163 ASP A CA 1
ATOM 1242 C C . ASP A 1 163 ? -7.603 -15.515 -6.870 1.00 85.62 163 ASP A C 1
ATOM 1244 O O . ASP A 1 163 ? -8.703 -15.529 -6.314 1.00 85.62 163 ASP A O 1
ATOM 1248 N N . ASN A 1 164 ? -6.562 -14.856 -6.344 1.00 86.50 164 ASN A N 1
ATOM 1249 C CA . ASN A 1 164 ? -6.686 -14.069 -5.126 1.00 86.50 164 ASN A CA 1
ATOM 1250 C C . ASN A 1 164 ? -7.770 -12.980 -5.301 1.00 86.50 164 ASN A C 1
ATOM 1252 O O . ASN A 1 164 ? -7.682 -12.192 -6.251 1.00 86.50 164 ASN A O 1
ATOM 1256 N N . PRO A 1 165 ? -8.763 -12.880 -4.388 1.00 83.62 165 PRO A N 1
ATOM 1257 C CA . PRO A 1 165 ? -9.870 -11.929 -4.509 1.00 83.62 165 PRO A CA 1
ATOM 1258 C C . PRO A 1 165 ? -9.425 -10.481 -4.713 1.00 83.62 165 PRO A C 1
ATOM 1260 O O . PRO A 1 165 ? -10.078 -9.748 -5.452 1.00 83.62 165 PRO A O 1
ATOM 1263 N N . PHE A 1 166 ? -8.279 -10.100 -4.139 1.00 86.12 166 PHE A N 1
ATOM 1264 C CA . PHE A 1 166 ? -7.649 -8.794 -4.322 1.00 86.12 166 PHE A CA 1
ATOM 1265 C C . PHE A 1 166 ? -7.564 -8.366 -5.796 1.00 86.12 166 PHE A C 1
ATOM 1267 O O . PHE A 1 166 ? -7.824 -7.206 -6.121 1.00 86.12 166 PHE A O 1
ATOM 1274 N N . PHE A 1 167 ? -7.245 -9.284 -6.712 1.00 89.25 167 PHE A N 1
ATOM 1275 C CA . PHE A 1 167 ? -7.086 -8.960 -8.131 1.00 89.25 167 PHE A CA 1
ATOM 1276 C C . PHE A 1 167 ? -8.403 -8.676 -8.855 1.00 89.25 167 PHE A C 1
ATOM 1278 O O . PHE A 1 167 ? -8.371 -8.091 -9.934 1.00 89.25 167 PHE A O 1
ATOM 1285 N N . ASN A 1 168 ? -9.544 -9.027 -8.258 1.00 88.50 168 ASN A N 1
ATOM 1286 C CA . ASN A 1 168 ? -10.866 -8.915 -8.878 1.00 88.50 168 ASN A CA 1
ATOM 1287 C C . ASN A 1 168 ? -11.858 -8.092 -8.042 1.00 88.50 168 ASN A C 1
ATOM 1289 O O . ASN A 1 168 ? -13.055 -8.095 -8.327 1.00 88.50 168 ASN A O 1
ATOM 1293 N N . THR A 1 169 ? -11.367 -7.372 -7.030 1.00 89.44 169 THR A N 1
ATOM 1294 C CA . THR A 1 169 ? -12.191 -6.592 -6.101 1.00 89.44 169 THR A CA 1
ATOM 1295 C C . THR A 1 169 ? -12.921 -5.413 -6.758 1.00 89.44 169 THR A C 1
ATOM 1297 O O . THR A 1 169 ? -14.077 -5.150 -6.432 1.00 89.44 169 THR A O 1
ATOM 1300 N N . PHE A 1 170 ? -12.259 -4.675 -7.655 1.00 93.81 170 PHE A N 1
ATOM 1301 C CA . PHE A 1 170 ? -12.849 -3.516 -8.339 1.00 93.81 170 PHE A CA 1
ATOM 1302 C C . PHE A 1 170 ? -12.510 -3.532 -9.831 1.00 93.81 170 PHE A C 1
ATOM 1304 O O . PHE A 1 170 ? -13.380 -3.738 -10.676 1.00 93.81 170 PHE A O 1
ATOM 1311 N N . TYR A 1 171 ? -11.227 -3.406 -10.162 1.00 92.19 171 TYR A N 1
ATOM 1312 C CA . TYR A 1 171 ? -10.713 -3.741 -11.480 1.00 92.19 171 TYR A CA 1
ATOM 1313 C C . TYR A 1 171 ? -10.508 -5.248 -11.593 1.00 92.19 171 TYR A C 1
ATOM 1315 O O . TYR A 1 171 ? -10.090 -5.893 -10.636 1.00 92.19 171 TYR A O 1
ATOM 1323 N N . GLN A 1 172 ? -10.747 -5.779 -12.791 1.00 90.31 172 GLN A N 1
ATOM 1324 C CA . GLN A 1 172 ? -10.369 -7.140 -13.163 1.00 90.31 172 GLN A CA 1
ATOM 1325 C C . GLN A 1 172 ? -8.909 -7.118 -13.626 1.00 90.31 172 GLN A C 1
ATOM 1327 O O . GLN A 1 172 ? -8.596 -6.549 -14.680 1.00 90.31 172 GLN A O 1
ATOM 1332 N N . LEU A 1 173 ? -8.014 -7.664 -12.810 1.00 88.12 173 LEU A N 1
ATOM 1333 C CA . LEU A 1 173 ? -6.595 -7.817 -13.117 1.00 88.12 173 LEU A CA 1
ATOM 1334 C C . LEU A 1 173 ? -6.311 -9.291 -13.383 1.00 88.12 173 LEU A C 1
ATOM 1336 O O . LEU A 1 173 ? -6.841 -10.164 -12.706 1.00 88.12 173 LEU A O 1
ATOM 1340 N N . SER A 1 174 ? -5.440 -9.576 -14.351 1.00 84.88 174 SER A N 1
ATOM 1341 C CA . SER A 1 174 ? -5.086 -10.964 -14.684 1.00 84.88 174 SER A CA 1
ATOM 1342 C C . SER A 1 174 ? -4.400 -11.712 -13.539 1.00 84.88 174 SER A C 1
ATOM 1344 O O . SER A 1 174 ? -4.268 -12.929 -13.615 1.00 84.88 174 SER A O 1
ATOM 1346 N N . GLY A 1 175 ? -3.917 -10.997 -12.518 1.00 79.75 175 GLY A N 1
ATOM 1347 C CA . GLY A 1 175 ? -3.143 -11.574 -11.426 1.00 79.75 175 GLY A CA 1
ATOM 1348 C C . GLY A 1 175 ? -1.748 -12.059 -11.845 1.00 79.75 175 GLY A C 1
ATOM 1349 O O . GLY A 1 175 ? -0.987 -12.527 -11.004 1.00 79.75 175 GLY A O 1
ATOM 1350 N N . ASP A 1 176 ? -1.393 -11.920 -13.126 1.00 76.81 176 ASP A N 1
ATOM 1351 C CA . ASP A 1 176 ? -0.067 -12.210 -13.651 1.00 76.81 176 ASP A CA 1
ATOM 1352 C C . ASP A 1 176 ? 0.696 -10.908 -13.907 1.00 76.81 176 ASP A C 1
ATOM 1354 O O . ASP A 1 176 ? 0.181 -9.966 -14.517 1.00 76.81 176 ASP A O 1
ATOM 1358 N N . ASN A 1 177 ? 1.946 -10.870 -13.441 1.00 73.12 177 ASN A N 1
ATOM 1359 C CA . ASN A 1 177 ? 2.840 -9.737 -13.642 1.00 73.12 177 ASN A CA 1
ATOM 1360 C C . ASN A 1 177 ? 3.954 -9.983 -14.656 1.00 73.12 177 ASN A C 1
ATOM 1362 O O . ASN A 1 177 ? 4.832 -9.143 -14.816 1.00 73.12 177 ASN A O 1
ATOM 1366 N N . ALA A 1 178 ? 3.941 -11.123 -15.348 1.00 59.69 178 ALA A N 1
ATOM 1367 C CA . ALA A 1 178 ? 5.013 -11.491 -16.269 1.00 59.69 178 ALA A CA 1
ATOM 1368 C C . ALA A 1 178 ? 5.117 -10.589 -17.518 1.00 59.69 178 ALA A C 1
ATOM 1370 O O . ALA A 1 178 ? 6.000 -10.793 -18.348 1.00 59.69 178 ALA A O 1
ATOM 1371 N N . SER A 1 179 ? 4.218 -9.614 -17.693 1.00 57.00 179 SER A N 1
ATOM 1372 C CA . SER A 1 179 ? 4.274 -8.675 -18.811 1.00 57.00 179 SER A CA 1
ATOM 1373 C C . SER A 1 179 ? 3.765 -7.287 -18.426 1.00 57.00 179 SER A C 1
ATOM 1375 O O . SER A 1 179 ? 2.642 -7.130 -17.939 1.00 57.00 179 SER A O 1
ATOM 1377 N N . PHE A 1 180 ? 4.583 -6.270 -18.712 1.00 71.38 180 PHE A N 1
ATOM 1378 C CA . PHE A 1 180 ? 4.182 -4.863 -18.721 1.00 71.38 180 PHE A CA 1
ATOM 1379 C C . PHE A 1 180 ? 3.099 -4.649 -19.793 1.00 71.38 180 PHE A C 1
ATOM 1381 O O . PHE A 1 180 ? 3.379 -4.402 -20.965 1.00 71.38 180 PHE A O 1
ATOM 1388 N N . SER A 1 181 ? 1.845 -4.855 -19.398 1.00 78.19 181 SER A N 1
ATOM 1389 C CA . SER A 1 181 ? 0.672 -4.875 -20.271 1.00 78.19 181 SER A CA 1
ATOM 1390 C C . SER A 1 181 ? -0.509 -4.173 -19.604 1.00 78.19 181 SER A C 1
ATOM 1392 O O . SER A 1 181 ? -0.502 -3.916 -18.400 1.00 78.19 181 SER A O 1
ATOM 1394 N N . SER A 1 182 ? -1.554 -3.889 -20.383 1.00 74.94 182 SER A N 1
ATOM 1395 C CA . SER A 1 182 ? -2.788 -3.260 -19.895 1.00 74.94 182 SER A CA 1
ATOM 1396 C C . SER A 1 182 ? -3.663 -4.172 -19.029 1.00 74.94 182 SER A C 1
ATOM 1398 O O . SER A 1 182 ? -4.623 -3.700 -18.426 1.00 74.94 182 SER A O 1
ATOM 1400 N N . THR A 1 183 ? -3.378 -5.472 -18.960 1.00 73.44 183 THR A N 1
ATOM 1401 C CA . THR A 1 183 ? -4.111 -6.439 -18.119 1.00 73.44 183 THR A CA 1
ATOM 1402 C C . THR A 1 183 ? -3.293 -6.949 -16.934 1.00 73.44 183 THR A C 1
ATOM 1404 O O . THR A 1 183 ? -3.849 -7.600 -16.043 1.00 73.44 183 THR A O 1
ATOM 1407 N N . GLY A 1 184 ? -1.985 -6.689 -16.936 1.00 82.50 184 GLY A N 1
ATOM 1408 C CA . GLY A 1 184 ? -1.092 -6.937 -15.810 1.00 82.50 184 GLY A CA 1
ATOM 1409 C C . GLY A 1 184 ? -1.126 -5.796 -14.796 1.00 82.50 184 GLY A C 1
ATOM 1410 O O . GLY A 1 184 ? -1.957 -4.890 -14.876 1.00 82.50 184 GLY A O 1
ATOM 1411 N N . TYR A 1 185 ? -0.205 -5.848 -13.840 1.00 83.31 185 TYR A N 1
ATOM 1412 C CA . TYR A 1 185 ? -0.058 -4.817 -12.813 1.00 83.31 185 TYR A CA 1
ATOM 1413 C C . TYR A 1 185 ? 1.381 -4.315 -12.655 1.00 83.31 185 TYR A C 1
ATOM 1415 O O . TYR A 1 185 ? 1.705 -3.671 -11.665 1.00 83.31 185 TYR A O 1
ATOM 1423 N N . GLY A 1 186 ? 2.256 -4.621 -13.603 1.00 85.31 186 GLY A N 1
ATOM 1424 C CA . GLY A 1 186 ? 3.682 -4.334 -13.499 1.00 85.31 186 GLY A CA 1
ATOM 1425 C C . GLY A 1 186 ? 4.003 -2.899 -13.828 1.00 85.31 186 GLY A C 1
ATOM 1426 O O . GLY A 1 186 ? 3.195 -2.185 -14.431 1.00 85.31 186 GLY A O 1
ATOM 1427 N N . THR A 1 187 ? 5.219 -2.522 -13.469 1.00 88.31 187 THR A N 1
ATOM 1428 C CA . THR A 1 187 ? 5.799 -1.228 -13.797 1.00 88.31 187 THR A CA 1
ATOM 1429 C C . THR A 1 187 ? 6.970 -1.421 -14.755 1.00 88.31 187 THR A C 1
ATOM 1431 O O . THR A 1 187 ? 7.433 -2.537 -15.016 1.00 88.31 187 THR A O 1
ATOM 1434 N N . GLU A 1 188 ? 7.461 -0.315 -15.303 1.00 87.69 188 GLU A N 1
ATOM 1435 C CA . GLU A 1 188 ? 8.682 -0.302 -16.113 1.00 87.69 188 GLU A CA 1
ATOM 1436 C C . GLU A 1 188 ? 9.956 -0.628 -15.312 1.00 87.69 188 GLU A C 1
ATOM 1438 O O . GLU A 1 188 ? 10.968 -0.984 -15.916 1.00 87.69 188 GLU A O 1
ATOM 1443 N N . TRP A 1 189 ? 9.893 -0.578 -13.976 1.00 88.94 189 TRP A N 1
ATOM 1444 C CA . TRP A 1 189 ? 11.013 -0.878 -13.076 1.00 88.94 189 TRP A CA 1
ATOM 1445 C C . TRP A 1 189 ? 10.954 -2.284 -12.478 1.00 88.94 189 TRP A C 1
ATOM 1447 O O . TRP A 1 189 ? 11.997 -2.881 -12.215 1.00 88.94 189 TRP A O 1
ATOM 1457 N N . GLY A 1 190 ? 9.753 -2.842 -12.297 1.00 84.31 190 GLY A N 1
ATOM 1458 C CA . GLY A 1 190 ? 9.561 -4.154 -11.691 1.00 84.31 190 GLY A CA 1
ATOM 1459 C C . GLY A 1 190 ? 8.363 -4.918 -12.252 1.00 84.31 190 GLY A C 1
ATOM 1460 O O . GLY A 1 190 ? 7.245 -4.416 -12.373 1.00 84.31 190 GLY A O 1
ATOM 1461 N N . GLN A 1 191 ? 8.614 -6.187 -12.571 1.00 87.75 191 GLN A N 1
ATOM 1462 C CA . GLN A 1 191 ? 7.618 -7.162 -13.039 1.00 87.75 191 GLN A CA 1
ATOM 1463 C C . GLN A 1 191 ? 7.523 -8.347 -12.064 1.00 87.75 191 GLN A C 1
ATOM 1465 O O . GLN A 1 191 ? 7.197 -9.477 -12.427 1.00 87.75 191 GLN A O 1
ATOM 1470 N N . ASN A 1 192 ? 7.839 -8.092 -10.793 1.00 89.00 192 ASN A N 1
ATOM 1471 C CA . ASN A 1 192 ? 7.806 -9.094 -9.742 1.00 89.00 192 ASN A CA 1
ATOM 1472 C C . ASN A 1 192 ? 6.357 -9.368 -9.342 1.00 89.00 192 ASN A C 1
ATOM 1474 O O . ASN A 1 192 ? 5.524 -8.458 -9.254 1.00 89.00 192 ASN A O 1
ATOM 1478 N N . ARG A 1 193 ? 6.031 -10.632 -9.076 1.00 90.00 193 ARG A N 1
ATOM 1479 C CA . ARG A 1 193 ? 4.716 -10.962 -8.526 1.00 90.00 193 ARG A CA 1
ATOM 1480 C C . ARG A 1 193 ? 4.556 -10.302 -7.161 1.00 90.00 193 ARG A C 1
ATOM 1482 O O . ARG A 1 193 ? 5.511 -10.236 -6.388 1.00 90.00 193 ARG A O 1
ATOM 1489 N N . LEU A 1 194 ? 3.345 -9.827 -6.875 1.00 92.31 194 LEU A N 1
ATOM 1490 C CA . LEU A 1 194 ? 3.012 -9.419 -5.520 1.00 92.31 194 LEU A CA 1
ATOM 1491 C C . LEU A 1 194 ? 3.086 -10.651 -4.636 1.00 92.31 194 LEU A C 1
ATOM 1493 O O . LEU A 1 194 ? 2.637 -11.729 -5.032 1.00 92.31 194 LEU A O 1
ATOM 1497 N N . GLN A 1 195 ? 3.628 -10.479 -3.443 1.00 93.12 195 GLN A N 1
ATOM 1498 C CA . GLN A 1 195 ? 3.625 -11.529 -2.440 1.00 93.12 195 GLN A CA 1
ATOM 1499 C C . GLN A 1 195 ? 2.752 -11.100 -1.273 1.00 93.12 195 GLN A C 1
ATOM 1501 O O . GLN A 1 195 ? 2.573 -9.913 -1.018 1.00 93.12 195 GLN A O 1
ATOM 1506 N N . GLY A 1 196 ? 2.190 -12.055 -0.551 1.00 91.75 196 GLY A N 1
ATOM 1507 C CA . GLY A 1 196 ? 1.340 -11.743 0.583 1.00 91.75 196 GLY A CA 1
ATOM 1508 C C . GLY A 1 196 ? 1.202 -12.895 1.552 1.00 91.75 196 GLY A C 1
ATOM 1509 O O . GLY A 1 196 ? 1.703 -13.996 1.321 1.00 91.75 196 GLY A O 1
ATOM 1510 N N . ILE A 1 197 ? 0.530 -12.606 2.661 1.00 87.50 197 ILE A N 1
ATOM 1511 C CA . ILE A 1 197 ? 0.078 -13.614 3.614 1.00 87.50 197 ILE A CA 1
ATOM 1512 C C . ILE A 1 197 ? -1.392 -13.376 3.946 1.00 87.50 197 ILE A C 1
ATOM 1514 O O . ILE A 1 197 ? -1.856 -12.236 4.052 1.00 87.50 197 ILE A O 1
ATOM 1518 N N . SER A 1 198 ? -2.124 -14.474 4.116 1.00 80.00 198 SER A N 1
ATOM 1519 C CA . SER A 1 198 ? -3.485 -14.428 4.640 1.00 80.00 198 SER A CA 1
ATOM 1520 C C . SER A 1 198 ? -3.460 -14.803 6.111 1.00 80.00 198 SER A C 1
ATOM 1522 O O . SER A 1 198 ? -2.970 -15.873 6.475 1.00 80.00 198 SER A O 1
ATOM 1524 N N . VAL A 1 199 ? -3.957 -13.905 6.955 1.00 69.06 199 VAL A N 1
ATOM 1525 C CA . VAL A 1 199 ? -4.051 -14.128 8.398 1.00 69.06 199 VAL A CA 1
ATOM 1526 C C . VAL A 1 199 ? -5.477 -14.578 8.682 1.00 69.06 199 VAL A C 1
ATOM 1528 O O . VAL A 1 199 ? -6.436 -13.931 8.268 1.00 69.06 199 VAL A O 1
ATOM 1531 N N . TYR A 1 200 ? -5.631 -15.719 9.349 1.00 62.44 200 TYR A N 1
ATOM 1532 C CA . TYR A 1 200 ? -6.946 -16.175 9.787 1.00 62.44 200 TYR A CA 1
ATOM 1533 C C . TYR A 1 200 ? -7.424 -15.275 10.925 1.00 62.44 200 TYR A C 1
ATOM 1535 O O . TYR A 1 200 ? -6.930 -15.379 12.047 1.00 62.44 200 TYR A O 1
ATOM 1543 N N . THR A 1 201 ? -8.388 -14.407 10.639 1.00 51.06 201 THR A N 1
ATOM 1544 C CA . THR A 1 201 ? -9.077 -13.620 11.658 1.00 51.06 201 THR A CA 1
ATOM 1545 C C . THR A 1 201 ? -10.229 -14.459 12.237 1.00 51.06 201 THR A C 1
ATOM 1547 O O . THR A 1 201 ? -10.963 -15.121 11.487 1.00 51.06 201 THR A O 1
ATOM 1550 N N . PRO A 1 202 ? -10.403 -14.523 13.573 1.00 44.56 202 PRO A N 1
ATOM 1551 C CA . PRO A 1 202 ? -11.653 -15.001 14.154 1.00 44.56 202 PRO A CA 1
ATOM 1552 C C . PRO A 1 202 ? -12.795 -14.172 13.559 1.00 44.56 202 PRO A C 1
ATOM 1554 O O . PRO A 1 202 ? -12.635 -12.969 13.377 1.00 44.56 202 PRO A O 1
ATOM 1557 N N . THR A 1 203 ? -13.893 -14.837 13.197 1.00 45.41 203 THR A N 1
ATOM 1558 C CA . THR A 1 203 ? -15.051 -14.285 12.469 1.00 45.41 203 THR A CA 1
ATOM 1559 C C . THR A 1 203 ? -15.315 -12.812 12.775 1.00 45.41 203 THR A C 1
ATOM 1561 O O . THR A 1 203 ? -15.525 -12.459 13.935 1.00 45.41 203 THR A O 1
ATOM 1564 N N . LEU A 1 204 ? -15.326 -11.997 11.714 1.00 47.12 204 LEU A N 1
ATOM 1565 C CA . LEU A 1 204 ? -15.798 -10.614 11.729 1.00 47.12 204 LEU A CA 1
ATOM 1566 C C . LEU A 1 204 ? -17.161 -10.523 12.431 1.00 47.12 204 LEU A C 1
ATOM 1568 O O . LEU A 1 204 ? -17.936 -11.483 12.393 1.00 47.12 204 LEU A O 1
ATOM 1572 N N . GLU A 1 205 ? -17.443 -9.383 13.065 1.00 46.88 205 GLU A N 1
ATOM 1573 C CA . GLU A 1 205 ? -18.742 -9.119 13.696 1.00 46.88 205 GLU A CA 1
ATOM 1574 C C . GLU A 1 205 ? -19.904 -9.456 12.742 1.00 46.88 205 GLU A C 1
ATOM 1576 O O . GLU A 1 205 ? -19.821 -9.219 11.531 1.00 46.88 205 GLU A O 1
ATOM 1581 N N . GLU A 1 206 ? -20.991 -10.018 13.291 1.00 38.12 206 GLU A N 1
ATOM 1582 C CA . GLU A 1 206 ? -22.232 -10.281 12.554 1.00 38.12 206 GLU A CA 1
ATOM 1583 C C . GLU A 1 206 ? -22.682 -9.009 11.816 1.00 38.12 206 GLU A C 1
ATOM 1585 O O . GLU A 1 206 ? -23.154 -8.054 12.426 1.00 38.12 206 GLU A O 1
ATOM 1590 N N . GLY A 1 207 ? -22.521 -8.989 10.489 1.00 45.78 207 GLY A N 1
ATOM 1591 C CA . GLY A 1 207 ? -22.906 -7.856 9.641 1.00 45.78 207 GLY A CA 1
ATOM 1592 C C . GLY A 1 207 ? -21.888 -7.478 8.566 1.00 45.78 207 GLY A C 1
ATOM 1593 O O . GLY A 1 207 ? -22.281 -6.904 7.551 1.00 45.78 207 GLY A O 1
ATOM 1594 N N . LEU A 1 208 ? -20.610 -7.843 8.719 1.00 46.53 208 LEU A N 1
ATOM 1595 C CA . LEU A 1 208 ? -19.633 -7.734 7.631 1.00 46.53 208 LEU A CA 1
ATOM 1596 C C . LEU A 1 208 ? -19.802 -8.938 6.698 1.00 46.53 208 LEU A C 1
ATOM 1598 O O . LEU A 1 208 ? -19.489 -10.073 7.056 1.00 46.53 208 LEU A O 1
ATOM 1602 N N . GLN A 1 209 ? -20.384 -8.702 5.519 1.00 46.66 209 GLN A N 1
ATOM 1603 C CA . GLN A 1 209 ? -20.652 -9.765 4.554 1.00 46.66 209 GLN A CA 1
ATOM 1604 C C . GLN A 1 209 ? -19.344 -10.425 4.103 1.00 46.66 209 GLN A C 1
ATOM 1606 O O . GLN A 1 209 ? -18.416 -9.752 3.660 1.00 46.66 209 GLN A O 1
ATOM 1611 N N . SER A 1 210 ? -19.299 -11.759 4.165 1.00 41.50 210 SER A N 1
ATOM 1612 C CA . SER A 1 210 ? -18.316 -12.548 3.422 1.00 41.50 210 SER A CA 1
ATOM 1613 C C . SER A 1 210 ? -18.425 -12.189 1.944 1.00 41.50 210 SER A C 1
ATOM 1615 O O . SER A 1 210 ? -19.549 -12.162 1.439 1.00 41.50 210 SER A O 1
ATOM 1617 N N . TRP A 1 211 ? -17.298 -11.949 1.271 1.00 44.69 211 TRP A N 1
ATOM 1618 C CA . TRP A 1 211 ? -17.230 -11.586 -0.147 1.00 44.69 211 TRP A CA 1
ATOM 1619 C C . TRP A 1 211 ? -18.172 -12.436 -1.015 1.00 44.69 211 TRP A C 1
ATOM 1621 O O . TRP A 1 211 ? -17.834 -13.539 -1.442 1.00 44.69 211 TRP A O 1
ATOM 1631 N N . GLN A 1 212 ? -19.359 -11.906 -1.310 1.00 34.00 212 GLN A N 1
ATOM 1632 C CA . GLN A 1 212 ? -20.033 -12.210 -2.558 1.00 34.00 212 GLN A CA 1
ATOM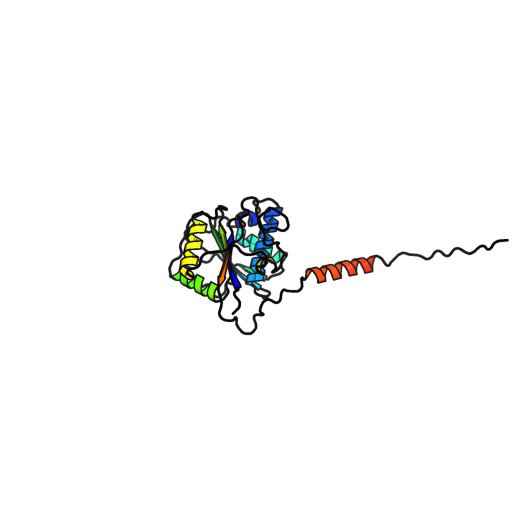 1633 C C . GLN A 1 212 ? -19.373 -11.299 -3.576 1.00 34.00 212 GLN A C 1
ATOM 1635 O O . GLN A 1 212 ? -19.408 -10.080 -3.420 1.00 34.00 212 GLN A O 1
ATOM 1640 N N . VAL A 1 213 ? -18.713 -11.902 -4.565 1.00 37.62 213 VAL A N 1
ATOM 1641 C CA . VAL A 1 213 ? -18.187 -11.193 -5.733 1.00 37.62 213 VAL A CA 1
ATOM 1642 C C . VAL A 1 213 ? -19.288 -10.237 -6.201 1.00 37.62 213 VAL A C 1
ATOM 1644 O O . VAL A 1 213 ? -20.366 -10.724 -6.556 1.00 37.62 213 VAL A O 1
ATOM 1647 N N . PRO A 1 214 ? -19.094 -8.907 -6.128 1.00 35.34 214 PRO A N 1
ATOM 1648 C CA . PRO A 1 214 ? -20.096 -7.998 -6.638 1.00 35.34 214 PRO A CA 1
ATOM 1649 C C . PRO A 1 214 ? -20.255 -8.314 -8.121 1.00 35.34 214 PRO A C 1
ATOM 1651 O O . PRO A 1 214 ? -19.270 -8.304 -8.862 1.00 35.34 214 PRO A O 1
ATOM 1654 N N . GLU A 1 215 ? -21.481 -8.624 -8.545 1.00 33.03 215 GLU A N 1
ATOM 1655 C CA . GLU A 1 215 ? -21.825 -8.664 -9.964 1.00 33.03 215 GLU A CA 1
ATOM 1656 C C . GLU A 1 215 ? -21.250 -7.395 -10.607 1.00 33.03 215 GLU A C 1
ATOM 1658 O O . GLU A 1 215 ? -21.514 -6.290 -10.111 1.00 33.03 215 GLU A O 1
ATOM 1663 N N . PRO A 1 216 ? -20.393 -7.514 -11.633 1.00 34.19 216 PRO A N 1
ATOM 1664 C CA . PRO A 1 216 ? -19.593 -6.394 -12.081 1.00 34.19 216 PRO A CA 1
ATOM 1665 C C . PRO A 1 216 ? -20.514 -5.254 -12.527 1.00 34.19 216 PRO A C 1
ATOM 1667 O O . PRO A 1 216 ? -21.296 -5.381 -13.473 1.00 34.19 216 PRO A O 1
ATOM 1670 N N . ALA A 1 217 ? -20.393 -4.101 -11.861 1.00 39.75 217 ALA A N 1
ATOM 1671 C CA . ALA A 1 217 ? -21.146 -2.881 -12.167 1.00 39.75 217 ALA A CA 1
ATOM 1672 C C . ALA A 1 217 ? -20.934 -2.388 -13.618 1.00 39.75 217 ALA A C 1
ATOM 1674 O O . ALA A 1 217 ? -21.673 -1.529 -14.106 1.00 39.75 217 ALA A O 1
ATOM 1675 N N . SER A 1 218 ? -19.977 -2.970 -14.350 1.00 39.91 218 SER A N 1
ATOM 1676 C CA . SER A 1 218 ? -19.790 -2.761 -15.785 1.00 39.91 218 SER A CA 1
ATOM 1677 C C . SER A 1 218 ? -20.976 -3.238 -16.636 1.00 39.91 218 SER A C 1
ATOM 1679 O O . SER A 1 218 ? -21.183 -2.681 -17.712 1.00 39.91 218 SER A O 1
ATOM 1681 N N . LEU A 1 219 ? -21.827 -4.158 -16.159 1.00 35.00 219 LEU A N 1
ATOM 1682 C CA . LEU A 1 219 ? -23.072 -4.518 -16.857 1.00 35.00 219 LEU A CA 1
ATOM 1683 C C . LEU A 1 219 ? -24.167 -3.445 -16.725 1.00 35.00 219 LEU A C 1
ATOM 1685 O O . LEU A 1 219 ? -24.970 -3.272 -17.644 1.00 35.00 219 LEU A O 1
ATOM 1689 N N . VAL A 1 220 ? -24.173 -2.666 -15.639 1.00 35.78 220 VAL A N 1
ATOM 1690 C CA . VAL A 1 220 ? -25.174 -1.605 -15.422 1.00 35.78 220 VAL A CA 1
ATOM 1691 C C . VAL A 1 220 ? -24.889 -0.393 -16.318 1.00 35.78 220 VAL A C 1
ATOM 1693 O O . VAL A 1 220 ? -25.808 0.156 -16.929 1.00 35.78 220 VAL A O 1
ATOM 1696 N N . PHE A 1 221 ? -23.615 -0.033 -16.506 1.00 34.72 221 PHE A N 1
ATOM 1697 C CA . PHE A 1 221 ? -23.236 1.047 -17.426 1.00 34.72 221 PHE A CA 1
ATOM 1698 C C . PHE A 1 221 ? -23.309 0.640 -18.908 1.00 34.72 221 PHE A C 1
ATOM 1700 O O . PHE A 1 221 ? -23.701 1.465 -19.738 1.00 34.72 221 PHE A O 1
ATOM 1707 N N . LEU A 1 222 ? -23.047 -0.630 -19.252 1.00 34.41 222 LEU A N 1
ATOM 1708 C CA . LEU A 1 222 ? -23.317 -1.156 -20.601 1.00 34.41 222 LEU A CA 1
ATOM 1709 C C . LEU A 1 222 ? -24.821 -1.164 -20.920 1.00 34.41 222 LEU A C 1
ATOM 1711 O O . LEU A 1 222 ? -25.211 -0.794 -22.028 1.00 34.41 222 LEU A O 1
ATOM 1715 N N . GLY A 1 223 ? -25.679 -1.486 -19.946 1.00 35.19 223 GLY A N 1
ATOM 1716 C CA . GLY A 1 223 ? -27.135 -1.420 -20.101 1.00 35.19 223 GLY A CA 1
ATOM 1717 C C . GLY A 1 223 ? -27.655 0.000 -20.350 1.00 35.19 223 GLY A C 1
ATOM 1718 O O . GLY A 1 223 ? -28.479 0.211 -21.242 1.00 35.19 223 GLY A O 1
ATOM 1719 N N . MET A 1 224 ? -27.134 0.998 -19.627 1.00 39.28 224 MET A N 1
ATOM 1720 C CA . MET A 1 224 ? -27.517 2.401 -19.830 1.00 39.28 224 MET A CA 1
ATOM 1721 C C . MET A 1 224 ? -26.973 2.982 -21.146 1.00 39.28 224 MET A C 1
ATOM 1723 O O . MET A 1 224 ? -27.696 3.706 -21.831 1.00 39.28 224 MET A O 1
ATOM 1727 N N . GLY A 1 225 ? -25.751 2.625 -21.559 1.00 35.41 225 GLY A N 1
ATOM 1728 C CA . GLY A 1 225 ? -25.175 3.068 -22.836 1.00 35.41 225 GLY A CA 1
ATOM 1729 C C . GLY A 1 225 ? -25.901 2.506 -24.067 1.00 35.41 225 GLY A C 1
ATOM 1730 O O . GLY A 1 225 ? -26.139 3.232 -25.037 1.00 35.41 225 GLY A O 1
ATOM 1731 N N . ILE A 1 226 ? -26.328 1.239 -24.011 1.00 45.47 226 ILE A N 1
ATOM 1732 C CA . ILE A 1 226 ? -27.097 0.593 -25.088 1.00 45.47 226 ILE A CA 1
ATOM 1733 C C . ILE A 1 226 ? -28.524 1.164 -25.164 1.00 45.47 226 ILE A C 1
ATOM 1735 O O . ILE A 1 226 ? -29.023 1.424 -26.261 1.00 45.47 226 ILE A O 1
ATOM 1739 N N . LEU A 1 227 ? -29.170 1.444 -24.026 1.00 37.22 227 LEU A N 1
ATOM 1740 C CA . LEU A 1 227 ? -30.507 2.052 -24.004 1.00 37.22 227 LEU A CA 1
ATOM 1741 C C . LEU A 1 227 ? -30.509 3.501 -24.519 1.00 37.22 227 LEU A C 1
ATOM 1743 O O . LEU A 1 227 ? -31.430 3.885 -25.243 1.00 37.22 227 LEU A O 1
ATOM 1747 N N . VAL A 1 228 ? -29.469 4.291 -24.231 1.00 39.66 228 VAL A N 1
ATOM 1748 C CA . VAL A 1 228 ? -29.352 5.664 -24.754 1.00 39.66 228 VAL A CA 1
ATOM 1749 C C . VAL A 1 228 ? -29.110 5.670 -26.272 1.00 39.66 228 VAL A C 1
ATOM 1751 O O . VAL A 1 228 ? -29.738 6.463 -26.976 1.00 39.66 228 VAL A O 1
ATOM 1754 N N . SER A 1 229 ? -28.312 4.739 -26.815 1.00 37.75 229 SER A N 1
ATOM 1755 C CA . SER A 1 229 ? -28.153 4.594 -28.276 1.00 37.75 229 SER A CA 1
ATOM 1756 C C . SER A 1 229 ? -29.433 4.121 -28.980 1.00 37.75 229 SER A C 1
ATOM 1758 O O . SER A 1 229 ? -29.778 4.641 -30.043 1.00 37.75 229 SER A O 1
ATOM 1760 N N . CYS A 1 230 ? -30.198 3.200 -28.383 1.00 38.78 230 CYS A N 1
ATOM 1761 C CA . CYS A 1 230 ? -31.466 2.732 -28.958 1.00 38.78 230 CYS A CA 1
ATOM 1762 C C . CYS A 1 230 ? -32.572 3.805 -28.957 1.00 38.78 230 CYS A C 1
ATOM 1764 O O . CYS A 1 230 ? -33.423 3.810 -29.850 1.00 38.78 230 CYS A O 1
ATOM 1766 N N . CYS A 1 231 ? -32.556 4.744 -28.006 1.00 39.12 231 CYS A N 1
ATOM 1767 C CA . CYS A 1 231 ? -33.523 5.844 -27.955 1.00 39.12 231 CYS A CA 1
ATOM 1768 C C . CYS A 1 231 ? -33.194 7.002 -28.916 1.00 39.12 231 CYS A C 1
ATOM 1770 O O . CYS A 1 231 ? -34.104 7.730 -29.316 1.00 39.12 231 CYS A O 1
ATOM 1772 N N . LEU A 1 232 ? -31.935 7.157 -29.339 1.00 38.38 232 LEU A N 1
ATOM 1773 C CA . LEU A 1 232 ? -31.514 8.246 -30.232 1.00 38.38 232 LEU A CA 1
ATOM 1774 C C . LEU A 1 232 ? -31.621 7.911 -31.733 1.00 38.38 232 LEU A C 1
ATOM 1776 O O . LEU A 1 232 ? -31.646 8.827 -32.551 1.00 38.38 232 LEU A O 1
ATOM 1780 N N . PHE A 1 233 ? -31.792 6.638 -32.114 1.00 38.25 233 PHE A N 1
ATOM 1781 C CA . PHE A 1 233 ? -31.918 6.217 -33.523 1.00 38.25 233 PHE A CA 1
ATOM 1782 C C . PHE A 1 233 ? -33.357 6.095 -34.058 1.00 38.25 233 PHE A C 1
ATOM 1784 O O . PHE A 1 233 ? -33.565 5.701 -35.206 1.00 38.25 233 PHE A O 1
ATOM 1791 N N . LYS A 1 234 ? -34.377 6.473 -33.276 1.00 36.03 234 LYS A N 1
ATOM 1792 C CA . LYS A 1 234 ? -35.796 6.378 -33.676 1.00 36.03 234 LYS A CA 1
ATOM 1793 C C . LYS A 1 234 ? -36.449 7.728 -34.002 1.00 36.03 234 LYS A C 1
ATOM 1795 O O . LYS A 1 234 ? -37.594 7.969 -33.639 1.00 36.03 234 LYS A O 1
ATOM 1800 N N . LYS A 1 235 ? -35.762 8.609 -34.730 1.00 39.78 235 LYS A N 1
ATOM 1801 C CA . LYS A 1 235 ? -36.399 9.731 -35.446 1.00 39.78 235 LYS A CA 1
ATOM 1802 C C . LYS A 1 235 ? -35.663 10.003 -36.753 1.00 39.78 235 LYS A C 1
ATOM 1804 O O . LYS A 1 235 ? -34.676 10.722 -36.752 1.00 39.78 235 LYS A O 1
ATOM 1809 N N . ASN A 1 236 ? -36.148 9.386 -37.833 1.00 40.25 236 ASN A N 1
ATOM 1810 C CA . ASN A 1 236 ? -36.275 9.943 -39.190 1.00 40.25 236 ASN A CA 1
ATOM 1811 C C . ASN A 1 236 ? -36.370 8.806 -40.214 1.00 40.25 236 ASN A C 1
ATOM 1813 O O . ASN A 1 236 ? -35.391 8.449 -40.858 1.00 40.25 236 ASN A O 1
ATOM 1817 N N . VAL A 1 237 ? -37.577 8.270 -40.401 1.00 34.44 237 VAL A N 1
ATOM 1818 C CA . VAL A 1 237 ? -37.958 7.674 -41.687 1.00 34.44 237 VAL A CA 1
ATOM 1819 C C . VAL A 1 237 ? -39.338 8.219 -42.029 1.00 34.44 237 VAL A C 1
ATOM 1821 O O . VAL A 1 237 ? -40.363 7.731 -41.557 1.00 34.44 237 VAL A O 1
ATOM 1824 N N . SER A 1 238 ? -39.346 9.302 -42.800 1.00 31.59 238 SER A N 1
ATOM 1825 C CA . SER A 1 238 ? -40.543 9.833 -43.442 1.00 31.59 238 SER A CA 1
ATOM 1826 C C . SER A 1 238 ? -40.953 8.870 -44.556 1.00 31.59 238 SER A C 1
ATOM 1828 O O . SER A 1 238 ? -40.173 8.602 -45.468 1.00 31.59 238 SER A O 1
ATOM 1830 N N . TYR A 1 239 ? -42.173 8.342 -44.479 1.00 29.19 239 TYR A N 1
ATOM 1831 C CA . TYR A 1 239 ? -42.789 7.553 -45.544 1.00 29.19 239 TYR A CA 1
ATOM 1832 C C . TYR A 1 239 ? -42.990 8.429 -46.791 1.00 29.19 239 TYR A C 1
ATOM 1834 O O . TYR A 1 239 ? -43.797 9.356 -46.776 1.00 29.19 239 TYR A O 1
ATOM 1842 N N . VAL A 1 240 ? -42.297 8.112 -47.887 1.00 33.00 240 VAL A N 1
ATOM 1843 C CA . VAL A 1 240 ? -42.662 8.579 -49.231 1.00 33.00 240 VAL A CA 1
ATOM 1844 C C . VAL A 1 240 ? -43.485 7.473 -49.882 1.00 33.00 240 VAL A C 1
ATOM 1846 O O . VAL A 1 240 ? -42.972 6.398 -50.179 1.00 33.00 240 VAL A O 1
ATOM 1849 N N . SER A 1 241 ? -44.779 7.729 -50.079 1.00 32.25 241 SER A N 1
ATOM 1850 C CA . SER A 1 241 ? -45.648 6.887 -50.904 1.00 32.25 241 SER A CA 1
ATOM 1851 C C . SER A 1 241 ? -45.474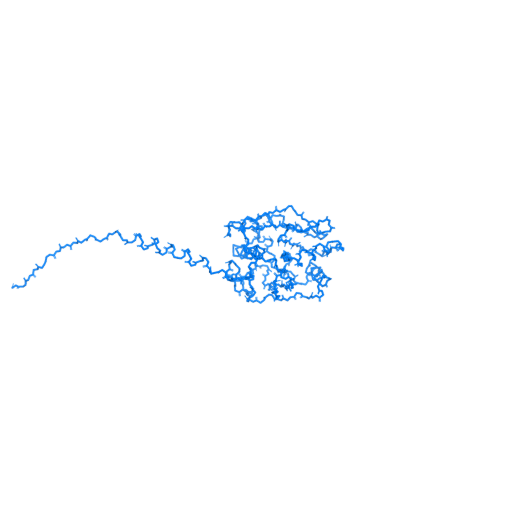 7.300 -52.366 1.00 32.25 241 SER A C 1
ATOM 1853 O O . SER A 1 241 ? -45.723 8.462 -52.699 1.00 32.25 241 SER A O 1
ATOM 1855 N N . SER A 1 242 ? -45.116 6.372 -53.250 1.00 34.72 242 SER A N 1
ATOM 1856 C CA . SER A 1 242 ? -45.329 6.540 -54.688 1.00 34.72 242 SER A CA 1
ATOM 1857 C C . SER A 1 242 ? -46.013 5.303 -55.270 1.00 34.72 242 SER A C 1
ATOM 1859 O O . SER A 1 242 ? -45.814 4.168 -54.843 1.00 34.72 242 SER A O 1
ATOM 1861 N N . LYS A 1 243 ? -46.957 5.601 -56.159 1.00 35.97 243 LYS A N 1
ATOM 1862 C CA . LYS A 1 243 ? -48.055 4.760 -56.626 1.00 35.97 243 LYS A CA 1
ATOM 1863 C C . LYS A 1 243 ? -47.600 3.649 -57.576 1.00 35.97 243 LYS A C 1
ATOM 1865 O O . LYS A 1 243 ? -46.721 3.853 -58.406 1.00 35.97 243 LYS A O 1
ATOM 1870 N N . ARG A 1 244 ? -48.321 2.524 -57.496 1.00 32.81 244 ARG A N 1
ATOM 1871 C CA . ARG A 1 244 ? -48.489 1.514 -58.553 1.00 32.81 244 ARG A CA 1
ATOM 1872 C C . ARG A 1 244 ? -48.847 2.177 -59.888 1.00 32.81 244 ARG A C 1
ATOM 1874 O O . ARG A 1 244 ? -49.781 2.975 -59.932 1.00 32.81 244 ARG A O 1
ATOM 1881 N N . PHE A 1 245 ? -48.166 1.763 -60.949 1.00 36.00 245 PHE A N 1
ATOM 1882 C CA . PHE A 1 245 ? -48.711 1.737 -62.302 1.00 36.00 245 PHE A CA 1
ATOM 1883 C C . PHE A 1 245 ? -48.720 0.276 -62.750 1.00 36.00 245 PHE A C 1
ATOM 1885 O O . PHE A 1 245 ? -47.671 -0.367 -62.802 1.00 36.00 245 PHE A O 1
ATOM 1892 N N . ASP A 1 246 ? -49.924 -0.240 -62.980 1.00 39.19 246 ASP A N 1
ATOM 1893 C CA . ASP A 1 246 ? -50.168 -1.536 -63.601 1.00 39.19 246 ASP A CA 1
ATOM 1894 C C . ASP A 1 246 ? -49.921 -1.445 -65.115 1.00 39.19 246 ASP A C 1
ATOM 1896 O O . ASP A 1 246 ? -50.051 -0.381 -65.723 1.00 39.19 246 ASP A O 1
ATOM 1900 N N . LYS A 1 247 ? -49.527 -2.582 -65.694 1.00 41.19 247 LYS A N 1
ATOM 1901 C CA . LYS A 1 247 ? -49.361 -2.800 -67.133 1.00 41.19 247 LYS A CA 1
ATOM 1902 C C . LYS A 1 247 ? -50.718 -2.842 -67.838 1.00 41.19 247 LYS A C 1
ATOM 1904 O O . LYS A 1 247 ? -51.563 -3.625 -67.417 1.00 41.19 247 LYS A O 1
ATOM 1909 N N . GLU A 1 248 ? -50.810 -2.146 -68.967 1.00 40.47 248 GLU A N 1
ATOM 1910 C CA . GLU A 1 248 ? -51.207 -2.707 -70.271 1.00 40.47 248 GLU A CA 1
ATOM 1911 C C . GLU A 1 248 ? -50.239 -2.181 -71.337 1.00 40.47 248 GLU A C 1
ATOM 1913 O O . GLU A 1 248 ? -49.862 -0.988 -71.253 1.00 40.47 248 GLU A O 1
#